Protein AF-A0A0G2K5V0-F1 (afdb_monomer_lite)

Organism: Rattus norvegicus (NCBI:txid10116)

Foldseek 3Di:
DDDPPPPPCVVVQVVLLVVLVCVCVVLVVVVLLVVLLVLLVLLLVLPVVDVADVVLNVLSVVLNVVSVVLNVCSNSVVVVVCPVDPSLVVLLVSLVVLLVSLVVSLVVLVVVDPDQPPSNVSSNVSSVVSSVSSVVSNVSSVVVVVVVVVVVVVQVDQDVVRDRDDVVVVVVVVVVVVVVVVVVD

pLDDT: mean 77.69, std 14.75, range [37.5, 94.81]

Structure (mmCIF, N/CA/C/O backbone):
data_AF-A0A0G2K5V0-F1
#
_entry.id   AF-A0A0G2K5V0-F1
#
loop_
_atom_site.group_PDB
_atom_site.id
_atom_site.type_symbol
_atom_site.label_atom_id
_atom_site.label_alt_id
_atom_site.label_comp_id
_atom_site.label_asym_id
_atom_site.label_entity_id
_atom_site.label_seq_id
_atom_site.pdbx_PDB_ins_code
_atom_site.Cartn_x
_atom_site.Cartn_y
_atom_site.Cartn_z
_atom_site.occupancy
_atom_site.B_iso_or_equiv
_atom_site.auth_seq_id
_atom_site.auth_comp_id
_atom_site.auth_asym_id
_atom_site.auth_atom_id
_atom_site.pdbx_PDB_model_num
ATOM 1 N N . MET A 1 1 ? 41.659 29.219 -23.359 1.00 38.09 1 MET A N 1
ATOM 2 C CA . MET A 1 1 ? 41.027 27.971 -22.878 1.00 38.09 1 MET A CA 1
ATOM 3 C C . MET A 1 1 ? 39.809 28.381 -22.073 1.00 38.09 1 MET A C 1
ATOM 5 O O . MET A 1 1 ? 39.979 29.124 -21.119 1.00 38.09 1 MET A O 1
ATOM 9 N N . ALA A 1 2 ? 38.602 28.038 -22.528 1.00 38.50 2 ALA A N 1
ATOM 10 C CA . ALA A 1 2 ? 37.366 28.487 -21.892 1.00 38.50 2 ALA A CA 1
ATOM 11 C C . ALA A 1 2 ? 37.259 27.908 -20.476 1.00 38.50 2 ALA A C 1
ATOM 13 O O . ALA A 1 2 ? 37.390 26.700 -20.277 1.00 38.50 2 ALA A O 1
ATOM 14 N N . GLU A 1 3 ? 37.082 28.803 -19.511 1.00 39.25 3 GLU A N 1
ATOM 15 C CA . GLU A 1 3 ? 37.023 28.514 -18.089 1.00 39.25 3 GLU A CA 1
ATOM 16 C C . GLU A 1 3 ? 35.935 27.484 -17.785 1.00 39.25 3 GLU A C 1
ATOM 18 O O . GLU A 1 3 ? 34.761 27.658 -18.120 1.00 39.25 3 GLU A O 1
ATOM 23 N N . GLY A 1 4 ? 36.337 26.397 -17.124 1.00 37.50 4 GLY A N 1
ATOM 24 C CA . GLY A 1 4 ? 35.427 25.434 -16.525 1.00 37.50 4 GLY A CA 1
ATOM 25 C C . GLY A 1 4 ? 34.642 26.118 -15.416 1.00 37.50 4 GLY A C 1
ATOM 26 O O . GLY A 1 4 ? 35.034 26.077 -14.250 1.00 37.50 4 GLY A O 1
ATOM 27 N N . GLY A 1 5 ? 33.539 26.765 -15.790 1.00 41.09 5 GLY A N 1
ATOM 28 C CA . GLY A 1 5 ? 32.584 27.355 -14.872 1.00 41.09 5 GLY A CA 1
ATOM 29 C C . GLY A 1 5 ? 32.037 26.271 -13.953 1.00 41.09 5 GLY A C 1
ATOM 30 O O . GLY A 1 5 ? 31.065 25.590 -14.283 1.00 41.09 5 GLY A O 1
ATOM 31 N N . LYS A 1 6 ? 32.666 26.110 -12.785 1.00 43.12 6 LYS A N 1
ATOM 32 C CA . LYS A 1 6 ? 32.098 25.400 -11.641 1.00 43.12 6 LYS A CA 1
ATOM 33 C C . LYS A 1 6 ? 30.800 26.123 -11.292 1.00 43.12 6 LYS A C 1
ATOM 35 O O . LYS A 1 6 ? 30.811 27.105 -10.555 1.00 43.12 6 LYS A O 1
ATOM 40 N N . LYS A 1 7 ? 29.674 25.682 -11.861 1.00 43.75 7 LYS A N 1
ATOM 41 C CA . LYS A 1 7 ? 28.357 26.163 -11.436 1.00 43.75 7 LYS A CA 1
ATOM 42 C C . LYS A 1 7 ? 28.267 25.936 -9.918 1.00 43.75 7 LYS A C 1
ATOM 44 O O . LYS A 1 7 ? 28.591 24.834 -9.470 1.00 43.75 7 LYS A O 1
ATOM 49 N N . PRO A 1 8 ? 27.892 26.952 -9.122 1.00 44.97 8 PRO A N 1
ATOM 50 C CA . PRO A 1 8 ? 27.924 26.855 -7.668 1.00 44.97 8 PRO A CA 1
ATOM 51 C C . PRO A 1 8 ? 27.048 25.686 -7.206 1.00 44.97 8 PRO A C 1
ATOM 53 O O . PRO A 1 8 ? 25.879 25.596 -7.592 1.00 44.97 8 PRO A O 1
ATOM 56 N N . LYS A 1 9 ? 27.643 24.785 -6.407 1.00 54.31 9 LYS A N 1
ATOM 57 C CA . LYS A 1 9 ? 27.059 23.519 -5.922 1.00 54.31 9 LYS A CA 1
ATOM 58 C C . LYS A 1 9 ? 25.647 23.675 -5.336 1.00 54.31 9 LYS A C 1
ATOM 60 O O . LYS A 1 9 ? 24.846 22.757 -5.459 1.00 54.31 9 LYS A O 1
ATOM 65 N N . GLU A 1 10 ? 25.305 24.840 -4.786 1.00 52.38 10 GLU A N 1
ATOM 66 C CA . GLU A 1 10 ? 23.980 25.126 -4.213 1.00 52.38 10 GLU A CA 1
ATOM 67 C C . GLU A 1 10 ? 22.843 25.165 -5.240 1.00 52.38 10 GLU A C 1
ATOM 69 O O . GLU A 1 10 ? 21.723 24.755 -4.937 1.00 52.38 10 GLU A O 1
ATOM 74 N N . LYS A 1 11 ? 23.109 25.589 -6.486 1.00 53.28 11 LYS A N 1
ATOM 75 C CA . LYS A 1 11 ? 22.087 25.501 -7.543 1.00 53.28 11 LYS A CA 1
ATOM 76 C C . LYS A 1 11 ? 21.788 24.036 -7.884 1.00 53.28 11 LYS A C 1
ATOM 78 O O . LYS A 1 11 ? 20.665 23.746 -8.280 1.00 53.28 11 LYS A O 1
ATOM 83 N N . GLY A 1 12 ? 22.745 23.125 -7.682 1.00 61.81 12 GLY A N 1
ATOM 84 C CA . GLY A 1 12 ? 22.613 21.694 -7.965 1.00 61.81 12 GLY A CA 1
ATOM 85 C C . GLY A 1 12 ? 21.431 21.051 -7.244 1.00 61.81 12 GLY A C 1
ATOM 86 O O . GLY A 1 12 ? 20.554 20.515 -7.912 1.00 61.81 12 GLY A O 1
ATOM 87 N N . TYR A 1 13 ? 21.334 21.202 -5.918 1.00 60.41 13 TYR A N 1
ATOM 88 C CA . TYR A 1 13 ? 20.276 20.557 -5.126 1.00 60.41 13 TYR A CA 1
ATOM 89 C C . TYR A 1 13 ? 18.864 20.981 -5.553 1.00 60.41 13 TYR A C 1
ATOM 91 O O . TYR A 1 13 ? 17.970 20.151 -5.684 1.00 60.41 13 TYR A O 1
ATOM 99 N N . LYS A 1 14 ? 18.647 22.274 -5.838 1.00 68.25 14 LYS A N 1
ATOM 100 C CA . LYS A 1 14 ? 17.325 22.766 -6.264 1.00 68.25 14 LYS A CA 1
ATOM 101 C C . LYS A 1 14 ? 16.925 22.227 -7.643 1.00 68.25 14 LYS A C 1
ATOM 103 O O . LYS A 1 14 ? 15.750 21.937 -7.867 1.00 68.25 14 LYS A O 1
ATOM 108 N N . TRP A 1 15 ? 17.889 22.093 -8.559 1.00 61.81 15 TRP A N 1
ATOM 109 C CA . TRP A 1 15 ? 17.664 21.440 -9.851 1.00 61.81 15 TRP A CA 1
ATOM 110 C C . TRP A 1 15 ? 17.408 19.940 -9.679 1.00 61.81 15 TRP A C 1
ATOM 112 O O . TRP A 1 15 ? 16.467 19.438 -10.280 1.00 61.81 15 TRP A O 1
ATOM 122 N N . GLU A 1 16 ? 18.161 19.256 -8.816 1.00 68.31 16 GLU A N 1
ATOM 123 C CA . GLU A 1 16 ? 17.975 17.831 -8.508 1.00 68.31 16 GLU A CA 1
ATOM 124 C C . GLU A 1 16 ? 16.621 17.539 -7.859 1.00 68.31 16 GLU A C 1
ATOM 126 O O . GLU A 1 16 ? 15.967 16.573 -8.236 1.00 68.31 16 GLU A O 1
ATOM 131 N N . PHE A 1 17 ? 16.157 18.390 -6.942 1.00 65.19 17 PHE A N 1
ATOM 132 C CA . PHE A 1 17 ? 14.827 18.282 -6.343 1.00 65.19 17 PHE A CA 1
ATOM 133 C C . PHE A 1 17 ? 13.726 18.418 -7.403 1.00 65.19 17 PHE A C 1
ATOM 135 O O . PHE A 1 17 ? 12.799 17.610 -7.462 1.00 65.19 17 PHE A O 1
ATOM 142 N N . LYS A 1 18 ? 13.841 19.420 -8.289 1.00 73.25 18 LYS A N 1
ATOM 143 C CA . LYS A 1 18 ? 12.865 19.641 -9.366 1.00 73.25 18 LYS A CA 1
ATOM 144 C C . LYS A 1 18 ? 12.864 18.493 -10.381 1.00 73.25 18 LYS A C 1
ATOM 146 O O . LYS A 1 18 ? 11.793 18.092 -10.835 1.00 73.25 18 LYS A O 1
ATOM 151 N N . ASP A 1 19 ? 14.042 17.983 -10.725 1.00 71.69 19 ASP A N 1
ATOM 152 C CA . ASP A 1 19 ? 14.228 16.871 -11.657 1.00 71.69 19 ASP A CA 1
ATOM 153 C C . ASP A 1 19 ? 13.707 15.551 -11.070 1.00 71.69 19 ASP A C 1
ATOM 155 O O . ASP A 1 19 ? 12.921 14.864 -11.715 1.00 71.69 19 ASP A O 1
ATOM 159 N N . SER A 1 20 ? 14.025 15.262 -9.804 1.00 66.31 20 SER A N 1
ATOM 160 C CA . SER A 1 20 ? 13.542 14.078 -9.083 1.00 66.31 20 SER A CA 1
ATOM 161 C C . SER A 1 20 ? 12.027 14.080 -8.930 1.00 66.31 20 SER A C 1
ATOM 163 O O . SER A 1 20 ? 11.395 13.050 -9.141 1.00 66.31 20 SER A O 1
ATOM 165 N N . ASN A 1 21 ? 11.422 15.223 -8.587 1.00 70.31 21 ASN A N 1
ATOM 166 C CA . ASN A 1 21 ? 9.968 15.309 -8.499 1.00 70.31 21 ASN A CA 1
ATOM 167 C C . ASN A 1 21 ? 9.343 15.047 -9.875 1.00 70.31 21 ASN A C 1
ATOM 169 O O . ASN A 1 21 ? 8.431 14.235 -9.991 1.00 70.31 21 ASN A O 1
ATOM 173 N N . LYS A 1 22 ? 9.873 15.667 -10.940 1.00 68.44 22 LYS A N 1
ATOM 174 C CA . LYS A 1 22 ? 9.392 15.409 -12.301 1.00 68.44 22 LYS A CA 1
ATOM 175 C C . LYS A 1 22 ? 9.507 13.924 -12.647 1.00 68.44 22 LYS A C 1
ATOM 177 O O . LYS A 1 22 ? 8.503 13.350 -13.045 1.00 68.44 22 LYS A O 1
ATOM 182 N N . ASP A 1 23 ? 10.665 13.298 -12.464 1.00 67.94 23 ASP A N 1
ATOM 183 C CA . ASP A 1 23 ? 10.874 11.871 -12.746 1.00 67.94 23 ASP A CA 1
ATOM 184 C C . ASP A 1 23 ? 9.924 10.979 -11.924 1.00 67.94 23 ASP A C 1
ATOM 186 O O . ASP A 1 23 ? 9.288 10.088 -12.480 1.00 67.94 23 ASP A O 1
ATOM 190 N N . PHE A 1 24 ? 9.713 11.286 -10.641 1.00 66.00 24 PHE A N 1
ATOM 191 C CA . PHE A 1 24 ? 8.787 10.561 -9.764 1.00 66.00 24 PHE A CA 1
ATOM 192 C C . PHE A 1 24 ? 7.330 10.598 -10.255 1.00 66.00 24 PHE A C 1
ATOM 194 O O . PHE A 1 24 ? 6.661 9.562 -10.290 1.00 66.00 24 PHE A O 1
ATOM 201 N N . TRP A 1 25 ? 6.845 11.766 -10.692 1.00 67.44 25 TRP A N 1
ATOM 202 C CA . TRP A 1 25 ? 5.513 11.896 -11.299 1.00 67.44 25 TRP A CA 1
ATOM 203 C C . TRP A 1 25 ? 5.455 11.271 -12.699 1.00 67.44 25 TRP A C 1
ATOM 205 O O . TRP A 1 25 ? 4.464 10.633 -13.045 1.00 67.44 25 TRP A O 1
ATOM 215 N N . THR A 1 26 ? 6.521 11.409 -13.496 1.00 61.72 26 THR A N 1
ATOM 216 C CA . THR A 1 26 ? 6.574 10.890 -14.877 1.00 61.72 26 THR A CA 1
ATOM 217 C C . THR A 1 26 ? 6.618 9.362 -14.900 1.00 61.72 26 THR A C 1
ATOM 219 O O . THR A 1 26 ? 6.066 8.744 -15.806 1.00 61.72 26 THR A O 1
ATOM 222 N N . GLN A 1 27 ? 7.217 8.728 -13.888 1.00 62.28 27 GLN A N 1
ATOM 223 C CA . GLN A 1 27 ? 7.247 7.269 -13.765 1.00 62.28 27 GLN A CA 1
ATOM 224 C C . GLN A 1 27 ? 5.878 6.648 -13.438 1.00 62.28 27 GLN A C 1
ATOM 226 O O . GLN A 1 27 ? 5.769 5.420 -13.430 1.00 62.28 27 GLN A O 1
ATOM 231 N N . GLY A 1 28 ? 4.842 7.453 -13.169 1.00 58.25 28 GLY A N 1
ATOM 232 C CA . GLY A 1 28 ? 3.496 6.990 -12.815 1.00 58.25 28 GLY A CA 1
ATOM 233 C C . GLY A 1 28 ? 3.386 6.448 -11.384 1.00 58.25 28 GLY A C 1
ATOM 234 O O . GLY A 1 28 ? 2.345 6.630 -10.758 1.00 58.25 28 GLY A O 1
ATOM 235 N N . HIS A 1 29 ? 4.474 5.904 -10.822 1.00 61.59 29 HIS A N 1
ATOM 236 C CA . HIS A 1 29 ? 4.567 5.393 -9.443 1.00 61.59 29 HIS A CA 1
ATOM 237 C C . HIS A 1 29 ? 4.110 6.392 -8.389 1.00 61.59 29 HIS A C 1
ATOM 239 O O . HIS A 1 29 ? 3.406 6.031 -7.447 1.00 61.59 29 HIS A O 1
ATOM 245 N N . GLY A 1 30 ? 4.480 7.666 -8.553 1.00 65.75 30 GLY A N 1
ATOM 246 C CA . GLY A 1 30 ? 4.106 8.692 -7.588 1.00 65.75 30 GLY A CA 1
ATOM 247 C C . GLY A 1 30 ? 2.599 8.899 -7.483 1.00 65.75 30 GLY A C 1
ATOM 248 O O . GLY A 1 30 ? 2.084 9.123 -6.386 1.00 65.75 30 GLY A O 1
ATOM 249 N N . THR A 1 31 ? 1.883 8.758 -8.603 1.00 72.06 31 THR A N 1
ATOM 250 C CA . THR A 1 31 ? 0.431 8.940 -8.622 1.00 72.06 31 THR A CA 1
ATOM 251 C C . THR A 1 31 ? -0.261 7.830 -7.844 1.00 72.06 31 THR A C 1
ATOM 253 O O . THR A 1 31 ? -0.954 8.138 -6.874 1.00 72.06 31 THR A O 1
ATOM 256 N N . THR A 1 32 ? -0.018 6.555 -8.160 1.00 75.31 32 THR A N 1
ATOM 257 C CA . THR A 1 32 ? -0.700 5.459 -7.461 1.00 75.31 32 THR A CA 1
ATOM 258 C C . THR A 1 32 ? -0.346 5.407 -5.980 1.00 75.31 32 THR A C 1
ATOM 260 O O . THR A 1 32 ? -1.248 5.280 -5.153 1.00 75.31 32 THR A O 1
ATOM 263 N N . LYS A 1 33 ? 0.923 5.639 -5.608 1.00 80.50 33 LYS A N 1
ATOM 264 C CA . LYS A 1 33 ? 1.322 5.683 -4.192 1.00 80.50 33 LYS A CA 1
ATOM 265 C C . LYS A 1 33 ? 0.598 6.797 -3.425 1.00 80.50 33 LYS A C 1
ATOM 267 O O . LYS A 1 33 ? 0.172 6.581 -2.290 1.00 80.50 33 LYS A O 1
ATOM 272 N N . SER A 1 34 ? 0.403 7.966 -4.043 1.00 81.06 34 SER A N 1
ATOM 273 C CA . SER A 1 34 ? -0.390 9.045 -3.437 1.00 81.06 34 SER A CA 1
ATOM 274 C C . SER A 1 34 ? -1.870 8.666 -3.272 1.00 81.06 34 SER A C 1
ATOM 276 O O . SER A 1 34 ? -2.455 8.947 -2.226 1.00 81.06 34 SER A O 1
ATOM 278 N N . PHE A 1 35 ? -2.457 7.952 -4.239 1.00 86.94 35 PHE A N 1
ATOM 279 C CA . PHE A 1 35 ? -3.826 7.438 -4.132 1.00 86.94 35 PHE A CA 1
ATOM 280 C C . PHE A 1 35 ? -3.958 6.388 -3.022 1.00 86.94 35 PHE A C 1
ATOM 282 O O . PHE A 1 35 ? -4.864 6.495 -2.195 1.00 86.94 35 PHE A O 1
ATOM 289 N N . CYS A 1 36 ? -3.033 5.429 -2.941 1.00 86.94 36 CYS A N 1
ATOM 290 C CA . CYS A 1 36 ? -2.988 4.430 -1.871 1.00 86.94 36 CYS A CA 1
ATOM 291 C C . CYS A 1 36 ? -2.899 5.085 -0.486 1.00 86.94 36 CYS A C 1
ATOM 293 O O . CYS A 1 36 ? -3.652 4.721 0.418 1.00 86.94 36 CYS A O 1
ATOM 295 N N . LEU A 1 37 ? -2.055 6.111 -0.331 1.00 89.19 37 LEU A N 1
ATOM 296 C CA . LEU A 1 37 ? -1.955 6.888 0.907 1.00 89.19 37 LEU A CA 1
ATOM 297 C C . LEU A 1 37 ? -3.283 7.546 1.303 1.00 89.19 37 LEU A C 1
ATOM 299 O O . LEU A 1 37 ? -3.685 7.462 2.466 1.00 89.19 37 LEU A O 1
ATOM 303 N N . ILE A 1 38 ? -3.985 8.170 0.354 1.00 92.19 38 ILE A N 1
ATOM 304 C CA . ILE A 1 38 ? -5.288 8.809 0.604 1.00 92.19 38 ILE A CA 1
ATOM 305 C C . ILE A 1 38 ? -6.335 7.765 1.011 1.00 92.19 38 ILE A C 1
ATOM 307 O O . ILE A 1 38 ? -7.095 7.991 1.957 1.00 92.19 38 ILE A O 1
ATOM 311 N N . LEU A 1 39 ? -6.358 6.608 0.345 1.00 92.56 39 LEU A N 1
ATOM 312 C CA . LEU A 1 39 ? -7.288 5.520 0.655 1.00 92.56 39 LEU A CA 1
ATOM 313 C C . LEU A 1 39 ? -7.051 4.957 2.061 1.00 92.56 39 LEU A C 1
ATOM 315 O O . LEU A 1 39 ? -7.998 4.857 2.841 1.00 92.56 39 LEU A O 1
ATOM 319 N N . ILE A 1 40 ? -5.796 4.661 2.413 1.00 92.19 40 ILE A N 1
ATOM 320 C CA . ILE A 1 40 ? -5.420 4.141 3.738 1.00 92.19 40 ILE A CA 1
ATOM 321 C C . ILE A 1 40 ? -5.720 5.172 4.832 1.00 92.19 40 ILE A C 1
ATOM 323 O O . ILE A 1 40 ? -6.290 4.825 5.866 1.00 92.19 40 ILE A O 1
ATOM 327 N N . THR A 1 41 ? -5.405 6.449 4.595 1.00 93.44 41 THR A N 1
ATOM 328 C CA . THR A 1 41 ? -5.713 7.534 5.543 1.00 93.44 41 THR A CA 1
ATOM 329 C C . THR A 1 41 ? -7.221 7.645 5.777 1.00 93.44 41 THR A C 1
ATOM 331 O O . THR A 1 41 ? -7.673 7.759 6.916 1.00 93.44 41 THR A O 1
ATOM 334 N N . THR A 1 42 ? -8.021 7.555 4.712 1.00 94.44 42 THR A N 1
ATOM 335 C CA . THR A 1 42 ? -9.488 7.592 4.808 1.00 94.44 42 THR A CA 1
ATOM 336 C C . THR A 1 42 ? -10.030 6.371 5.556 1.00 94.44 42 THR A C 1
ATOM 338 O O . THR A 1 42 ? -10.878 6.519 6.437 1.00 94.44 42 THR A O 1
ATOM 341 N N . ALA A 1 43 ? -9.500 5.177 5.273 1.00 93.44 43 ALA A N 1
ATOM 342 C CA . ALA A 1 43 ? -9.860 3.948 5.977 1.00 93.44 43 ALA A CA 1
ATOM 343 C C . ALA A 1 43 ? -9.545 4.036 7.480 1.00 93.44 43 ALA A C 1
ATOM 345 O O . ALA A 1 43 ? -10.380 3.665 8.307 1.00 93.44 43 ALA A O 1
ATOM 346 N N . LEU A 1 44 ? -8.388 4.598 7.842 1.00 93.38 44 LEU A N 1
ATOM 347 C CA . LEU A 1 44 ? -8.006 4.854 9.231 1.00 93.38 44 LEU A CA 1
ATOM 348 C C . LEU A 1 44 ? -8.975 5.803 9.937 1.00 93.38 44 LEU A C 1
ATOM 350 O O . LEU A 1 44 ? -9.416 5.502 11.045 1.00 93.38 44 LEU A O 1
ATOM 354 N N . ILE A 1 45 ? -9.359 6.913 9.300 1.00 93.00 45 ILE A N 1
ATOM 355 C CA . ILE A 1 45 ? -10.346 7.848 9.864 1.00 93.00 45 ILE A CA 1
ATOM 356 C C . ILE A 1 45 ? -11.688 7.139 10.088 1.00 93.00 45 ILE A C 1
ATOM 358 O O . ILE A 1 45 ? -12.308 7.306 11.139 1.00 93.00 45 ILE A O 1
ATOM 362 N N . CYS A 1 46 ? -12.138 6.318 9.135 1.00 91.69 46 CYS A N 1
ATOM 363 C CA . CYS A 1 46 ? -13.358 5.526 9.288 1.00 91.69 46 CYS A CA 1
ATOM 364 C C . CYS A 1 46 ? -13.261 4.531 10.455 1.00 91.69 46 CYS A C 1
ATOM 366 O O . CYS A 1 46 ? -14.211 4.418 11.232 1.00 91.69 46 CYS A O 1
ATOM 368 N N . PHE A 1 47 ? -12.118 3.863 10.627 1.00 90.62 47 PHE A N 1
ATOM 369 C CA . PHE A 1 47 ? -11.905 2.949 11.745 1.00 90.62 47 PHE A CA 1
ATOM 370 C C . PHE A 1 47 ? -11.748 3.635 13.097 1.00 90.62 47 PHE A C 1
ATOM 372 O O . PHE A 1 47 ? -12.111 3.036 14.100 1.00 90.62 47 PHE A O 1
ATOM 379 N N . GLN A 1 48 ? -11.278 4.879 13.156 1.00 89.19 48 GLN A N 1
ATOM 380 C CA . GLN A 1 48 ? -11.242 5.645 14.407 1.00 89.19 48 GLN A CA 1
ATOM 381 C C . GLN A 1 48 ? -12.634 6.092 14.869 1.00 89.19 48 GLN A C 1
ATOM 383 O O . GLN A 1 48 ? -12.856 6.275 16.063 1.00 89.19 48 GLN A O 1
ATOM 388 N N . ARG A 1 49 ? -13.591 6.249 13.945 1.00 89.06 49 ARG A N 1
ATOM 389 C CA . ARG A 1 49 ? -14.985 6.595 14.283 1.00 89.06 49 ARG A CA 1
ATOM 390 C C . ARG A 1 49 ? -15.773 5.438 14.896 1.00 89.06 49 ARG A C 1
ATOM 392 O O . ARG A 1 49 ? -16.884 5.649 15.373 1.00 89.06 49 ARG A O 1
ATOM 399 N N . VAL A 1 50 ? -15.232 4.225 14.856 1.00 86.81 50 VAL A N 1
ATOM 400 C CA . VAL A 1 50 ? -15.856 3.009 15.384 1.00 86.81 50 VAL A CA 1
ATOM 401 C C . VAL A 1 50 ? -14.905 2.394 16.402 1.00 86.81 50 VAL A C 1
ATOM 403 O O . VAL A 1 50 ? -13.695 2.451 16.226 1.00 86.81 50 VAL A O 1
ATOM 406 N N . ALA A 1 51 ? -15.416 1.758 17.454 1.00 80.88 51 ALA A N 1
ATOM 407 C CA . ALA A 1 51 ? -14.576 0.964 18.349 1.00 80.88 51 ALA A CA 1
ATOM 408 C C . ALA A 1 51 ? -14.008 -0.253 17.588 1.00 80.88 51 ALA A C 1
ATOM 410 O O . ALA A 1 51 ? -14.613 -1.319 17.545 1.00 80.88 51 ALA A O 1
ATOM 411 N N . THR A 1 52 ? -12.882 -0.102 16.906 1.00 82.94 52 THR A N 1
ATOM 412 C CA . THR A 1 52 ? -12.242 -1.154 16.105 1.00 82.94 52 THR A CA 1
ATOM 413 C C . THR A 1 52 ? -11.226 -1.927 16.929 1.00 82.94 52 THR A C 1
ATOM 415 O O . THR A 1 52 ? -10.707 -1.424 17.924 1.00 82.94 52 THR A O 1
ATOM 418 N N . HIS A 1 53 ? -10.965 -3.184 16.550 1.00 87.25 53 HIS A N 1
ATOM 419 C CA . HIS A 1 53 ? -9.954 -3.978 17.242 1.00 87.25 53 HIS A CA 1
ATOM 420 C C . HIS A 1 53 ? -8.593 -3.275 17.092 1.00 87.25 53 HIS A C 1
ATOM 422 O O . HIS A 1 53 ? -8.192 -3.002 15.956 1.00 87.25 53 HIS A O 1
ATOM 428 N N . PRO A 1 54 ? -7.860 -2.992 18.185 1.00 89.38 54 PRO A N 1
ATOM 429 C CA . PRO A 1 54 ? -6.679 -2.127 18.144 1.00 89.38 54 PRO A CA 1
ATOM 430 C C . PRO A 1 54 ? -5.592 -2.649 17.199 1.00 89.38 54 PRO A C 1
ATOM 432 O O . PRO A 1 54 ? -4.889 -1.858 16.586 1.00 89.38 54 PRO A O 1
ATOM 435 N N . VAL A 1 55 ? -5.502 -3.970 17.015 1.00 89.56 55 VAL A N 1
ATOM 436 C CA . VAL A 1 55 ? -4.567 -4.614 16.075 1.00 89.56 55 VAL A CA 1
ATOM 437 C C . VAL A 1 55 ? -4.763 -4.136 14.629 1.00 89.56 55 VAL A C 1
ATOM 439 O O . VAL A 1 55 ? -3.774 -3.898 13.944 1.00 89.56 55 VAL A O 1
ATOM 442 N N . LEU A 1 56 ? -6.008 -3.942 14.172 1.00 89.75 56 LEU A N 1
ATOM 443 C CA . LEU A 1 56 ? -6.288 -3.454 12.811 1.00 89.75 56 LEU A CA 1
ATOM 444 C C . LEU A 1 56 ? -5.814 -2.018 12.630 1.00 89.75 56 LEU A C 1
ATOM 446 O O . LEU A 1 56 ? -5.154 -1.691 11.646 1.00 89.75 56 LEU A O 1
ATOM 450 N N . THR A 1 57 ? -6.129 -1.169 13.606 1.00 91.38 57 THR A N 1
ATOM 451 C CA . THR A 1 57 ? -5.709 0.230 13.604 1.00 91.38 57 THR A CA 1
ATOM 452 C C . THR A 1 57 ? -4.189 0.329 13.662 1.00 91.38 57 THR A C 1
ATOM 454 O O . THR A 1 57 ? -3.610 1.082 12.887 1.00 91.38 57 THR A O 1
ATOM 457 N N . LEU A 1 58 ? -3.531 -0.476 14.503 1.00 92.75 58 LEU A N 1
ATOM 458 C CA . LEU A 1 58 ? -2.071 -0.534 14.588 1.00 92.75 58 LEU A CA 1
ATOM 459 C C . LEU A 1 58 ? -1.444 -0.942 13.254 1.00 92.75 58 LEU A C 1
ATOM 461 O O . LEU A 1 58 ? -0.577 -0.223 12.762 1.00 92.75 58 LEU A O 1
ATOM 465 N N . LEU A 1 59 ? -1.922 -2.029 12.641 1.00 92.44 59 LEU A N 1
ATOM 466 C CA . LEU A 1 59 ? -1.449 -2.492 11.335 1.00 92.44 59 LEU A CA 1
ATOM 467 C C . LEU A 1 59 ? -1.554 -1.372 10.294 1.00 92.44 59 LEU A C 1
ATOM 469 O O . LEU A 1 59 ? -0.560 -1.023 9.667 1.00 92.44 59 LEU A O 1
ATOM 473 N N . LEU A 1 60 ? -2.715 -0.730 10.175 1.00 92.50 60 LEU A N 1
ATOM 474 C CA . LEU A 1 60 ? -2.894 0.356 9.212 1.00 92.50 60 LEU A CA 1
ATOM 475 C C . LEU A 1 60 ? -2.043 1.590 9.516 1.00 92.50 60 LEU A C 1
ATOM 477 O O . LEU A 1 60 ? -1.557 2.234 8.589 1.00 92.50 60 LEU A O 1
ATOM 481 N N . THR A 1 61 ? -1.848 1.940 10.790 1.00 94.00 61 THR A N 1
ATOM 482 C CA . THR A 1 61 ? -0.958 3.055 11.145 1.00 94.00 61 THR A CA 1
ATOM 483 C C . THR A 1 61 ? 0.499 2.750 10.807 1.00 94.00 61 THR A C 1
ATOM 485 O O . THR A 1 61 ? 1.205 3.650 10.352 1.00 94.00 61 THR A O 1
ATOM 488 N N . MET A 1 62 ? 0.938 1.495 10.963 1.00 94.69 62 MET A N 1
ATOM 489 C CA . MET A 1 62 ? 2.266 1.056 10.534 1.00 94.69 62 MET A CA 1
ATOM 490 C C . MET A 1 62 ? 2.406 1.183 9.017 1.00 94.69 62 MET A C 1
ATOM 492 O O . MET A 1 62 ? 3.321 1.867 8.563 1.00 94.69 62 MET A O 1
ATOM 496 N N . GLU A 1 63 ? 1.458 0.650 8.243 1.00 92.00 63 GLU A N 1
ATOM 497 C CA . GLU A 1 63 ? 1.463 0.771 6.777 1.00 92.00 63 GLU A CA 1
ATOM 498 C C . GLU A 1 63 ? 1.479 2.236 6.317 1.00 92.00 63 GLU A C 1
ATOM 500 O O . GLU A 1 63 ? 2.308 2.631 5.494 1.00 92.00 63 GLU A O 1
ATOM 505 N N . LEU A 1 64 ? 0.627 3.087 6.904 1.00 92.12 64 LEU A N 1
ATOM 506 C CA . LEU A 1 64 ? 0.604 4.519 6.598 1.00 92.12 64 LEU A CA 1
ATOM 507 C C . LEU A 1 64 ? 1.953 5.176 6.896 1.00 92.12 64 LEU A C 1
ATOM 509 O O . LEU A 1 64 ? 2.435 5.969 6.087 1.00 92.12 64 LEU A O 1
ATOM 513 N N . SER A 1 65 ? 2.568 4.856 8.038 1.00 93.75 65 SER A N 1
ATOM 514 C CA . SER A 1 65 ? 3.851 5.445 8.431 1.00 93.75 65 SER A CA 1
ATOM 515 C C . SER A 1 65 ? 4.975 5.067 7.465 1.00 93.75 65 SER A C 1
ATOM 517 O O . SER A 1 65 ? 5.777 5.929 7.096 1.00 93.75 65 SER A O 1
ATOM 519 N N . ILE A 1 66 ? 4.992 3.821 6.983 1.00 90.88 66 ILE A N 1
ATOM 520 C CA . ILE A 1 66 ? 5.995 3.343 6.034 1.00 90.88 66 ILE A CA 1
ATOM 521 C C . ILE A 1 66 ? 5.771 3.986 4.659 1.00 90.88 66 ILE A C 1
ATOM 523 O O . ILE A 1 66 ? 6.716 4.513 4.063 1.00 90.88 66 ILE A O 1
ATOM 527 N N . PHE A 1 67 ? 4.529 4.040 4.165 1.00 88.56 67 PHE A N 1
ATOM 528 C CA . PHE A 1 67 ? 4.231 4.722 2.902 1.00 88.56 67 PHE A CA 1
ATOM 529 C C . PHE A 1 67 ? 4.562 6.215 2.949 1.00 88.56 67 PHE A C 1
ATOM 531 O O . PHE A 1 67 ? 5.153 6.741 2.000 1.00 88.56 67 PHE A O 1
ATOM 538 N N . ALA A 1 68 ? 4.223 6.894 4.047 1.00 88.69 68 ALA A N 1
ATOM 539 C CA . ALA A 1 68 ? 4.557 8.298 4.246 1.00 88.69 68 ALA A CA 1
ATOM 540 C C . ALA A 1 68 ? 6.078 8.498 4.276 1.00 88.69 68 ALA A C 1
ATOM 542 O O . ALA A 1 68 ? 6.594 9.409 3.628 1.00 88.69 68 ALA A O 1
ATOM 543 N N . PHE A 1 69 ? 6.812 7.611 4.952 1.00 89.12 69 PHE A N 1
ATOM 544 C CA . PHE A 1 69 ? 8.271 7.637 4.979 1.00 89.12 69 PHE A CA 1
ATOM 545 C C . PHE A 1 69 ? 8.877 7.521 3.573 1.00 89.12 69 PHE A C 1
ATOM 547 O O . PHE A 1 69 ? 9.702 8.356 3.192 1.00 89.12 69 PHE A O 1
ATOM 554 N N . PHE A 1 70 ? 8.422 6.562 2.760 1.00 85.50 70 PHE A N 1
ATOM 555 C CA . PHE A 1 70 ? 8.851 6.466 1.362 1.00 85.50 70 PHE A CA 1
ATOM 556 C C . PHE A 1 70 ? 8.497 7.725 0.570 1.00 85.50 70 PHE A C 1
ATOM 558 O O . PHE A 1 70 ? 9.341 8.243 -0.160 1.00 85.50 70 PHE A O 1
ATOM 565 N N . PHE A 1 71 ? 7.286 8.259 0.734 1.00 84.12 71 PHE A N 1
ATOM 566 C CA . PHE A 1 71 ? 6.869 9.486 0.058 1.00 84.12 71 PHE A CA 1
ATOM 567 C C . PHE A 1 71 ? 7.806 10.664 0.369 1.00 84.12 71 PHE A C 1
ATOM 569 O O . PHE A 1 71 ? 8.220 11.377 -0.549 1.00 84.12 71 PHE A O 1
ATOM 576 N N . PHE A 1 72 ? 8.211 10.838 1.630 1.00 86.38 72 PHE A N 1
ATOM 577 C CA . PHE A 1 72 ? 9.187 11.863 2.013 1.00 86.38 72 PHE A CA 1
ATOM 578 C C . PHE A 1 72 ? 10.580 11.599 1.431 1.00 86.38 72 PHE A C 1
ATOM 580 O O . PHE A 1 72 ? 11.210 12.529 0.921 1.00 86.38 72 PHE A O 1
ATOM 587 N N . LEU A 1 73 ? 11.055 10.351 1.444 1.00 85.25 73 LEU A N 1
ATOM 588 C CA . LEU A 1 73 ? 12.351 9.985 0.859 1.00 85.25 73 LEU A CA 1
ATOM 589 C C . LEU A 1 73 ? 12.425 10.265 -0.647 1.00 85.25 73 LEU A C 1
ATOM 591 O O . LEU A 1 73 ? 13.459 10.733 -1.139 1.00 85.25 73 LEU A O 1
ATOM 595 N N . TYR A 1 74 ? 11.334 10.004 -1.372 1.00 78.44 74 TYR A N 1
ATOM 596 C CA . TYR A 1 74 ? 11.224 10.319 -2.796 1.00 78.44 74 TYR A CA 1
ATOM 597 C C . TYR A 1 74 ? 11.096 11.822 -3.036 1.00 78.44 74 TYR A C 1
ATOM 599 O O . TYR A 1 74 ? 11.808 12.356 -3.887 1.00 78.44 74 TYR A O 1
ATOM 607 N N . SER A 1 75 ? 10.267 12.511 -2.246 1.00 77.94 75 SER A N 1
ATOM 608 C CA . SER A 1 75 ? 10.070 13.961 -2.352 1.00 77.94 75 SER A CA 1
ATOM 609 C C . SER A 1 75 ? 11.380 14.722 -2.164 1.00 77.94 75 SER A C 1
ATOM 611 O O . SER A 1 75 ? 11.723 15.562 -2.987 1.00 77.94 75 SER A O 1
ATOM 613 N N . PHE A 1 76 ? 12.166 14.398 -1.134 1.00 80.44 76 PHE A N 1
ATOM 614 C CA . PHE A 1 76 ? 13.439 15.076 -0.860 1.00 80.44 76 PHE A CA 1
ATOM 615 C C . PHE A 1 76 ? 14.617 14.597 -1.721 1.00 80.44 76 PHE A C 1
ATOM 617 O O . PHE A 1 76 ? 15.746 15.040 -1.502 1.00 80.44 76 PHE A O 1
ATOM 624 N N . ALA A 1 77 ? 14.382 13.687 -2.675 1.00 76.19 77 ALA A N 1
ATOM 625 C CA . ALA A 1 77 ? 15.420 13.043 -3.480 1.00 76.19 77 ALA A CA 1
ATOM 626 C C . ALA A 1 77 ? 16.535 12.380 -2.641 1.00 76.19 77 ALA A C 1
ATOM 628 O O . ALA A 1 77 ? 17.628 12.120 -3.146 1.00 76.19 77 ALA A O 1
ATOM 629 N N . VAL A 1 78 ? 16.264 12.060 -1.366 1.00 77.94 78 VAL A N 1
ATOM 630 C CA . VAL A 1 78 ? 17.231 11.435 -0.442 1.00 77.94 78 VAL A CA 1
ATOM 631 C C . VAL A 1 78 ? 17.678 10.081 -0.980 1.00 77.94 78 VAL A C 1
ATOM 633 O O . VAL A 1 78 ? 18.827 9.688 -0.793 1.00 77.94 78 VAL A O 1
ATOM 636 N N . HIS A 1 79 ? 16.807 9.412 -1.739 1.00 74.38 79 HIS A N 1
ATOM 637 C CA . HIS A 1 79 ? 17.129 8.156 -2.403 1.00 74.38 79 HIS A CA 1
ATOM 638 C C . HIS A 1 79 ? 18.410 8.240 -3.259 1.00 74.38 79 HIS A C 1
ATOM 640 O O . HIS A 1 79 ? 19.205 7.304 -3.305 1.00 74.38 79 HIS A O 1
ATOM 646 N N . ARG A 1 80 ? 18.674 9.392 -3.887 1.00 73.56 80 ARG A N 1
ATOM 647 C CA . ARG A 1 80 ? 19.867 9.599 -4.717 1.00 73.56 80 ARG A CA 1
ATOM 648 C C . ARG A 1 80 ? 21.153 9.691 -3.892 1.00 73.56 80 ARG A C 1
ATOM 650 O O . ARG A 1 80 ? 22.223 9.354 -4.392 1.00 73.56 80 ARG A O 1
ATOM 657 N N . TYR A 1 81 ? 21.047 10.125 -2.639 1.00 78.06 81 TYR A N 1
ATOM 658 C CA . TYR A 1 81 ? 22.174 10.285 -1.721 1.00 78.06 81 TYR A CA 1
ATOM 659 C C . TYR A 1 81 ? 22.545 8.993 -0.989 1.00 78.06 81 TYR A C 1
ATOM 661 O O . TYR A 1 81 ? 23.638 8.909 -0.433 1.00 78.06 81 TYR A O 1
ATOM 669 N N . ILE A 1 82 ? 21.682 7.973 -1.024 1.00 79.00 82 ILE A N 1
ATOM 670 C CA . ILE A 1 82 ? 21.950 6.655 -0.438 1.00 79.00 82 ILE A CA 1
ATOM 671 C C . ILE A 1 82 ? 22.082 5.623 -1.571 1.00 79.00 82 ILE A C 1
ATOM 673 O O . ILE A 1 82 ? 21.148 4.862 -1.827 1.00 79.00 82 ILE A O 1
ATOM 677 N N . PRO A 1 83 ? 23.232 5.574 -2.273 1.00 75.69 83 PRO A N 1
ATOM 678 C CA . PRO A 1 83 ? 23.433 4.677 -3.412 1.00 75.69 83 PRO A CA 1
ATOM 679 C C . PRO A 1 83 ? 23.593 3.204 -3.010 1.00 75.69 83 PRO A C 1
ATOM 681 O O . PRO A 1 83 ? 23.507 2.329 -3.865 1.00 75.69 83 PRO A O 1
ATOM 684 N N . PHE A 1 84 ? 23.839 2.920 -1.727 1.00 82.00 84 PHE A N 1
ATOM 685 C CA . PHE A 1 84 ? 23.996 1.551 -1.228 1.00 82.00 84 PHE A CA 1
ATOM 686 C C . PHE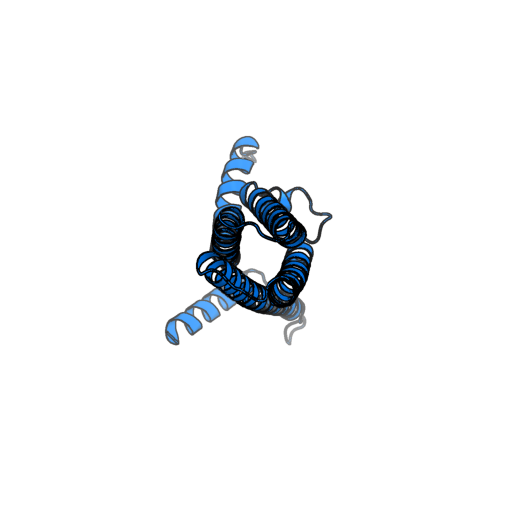 A 1 84 ? 22.673 0.768 -1.227 1.00 82.00 84 PHE A C 1
ATOM 688 O O . PHE A 1 84 ? 22.672 -0.453 -1.353 1.00 82.00 84 PHE A O 1
ATOM 695 N N . ILE A 1 85 ? 21.539 1.465 -1.103 1.00 82.56 85 ILE A N 1
ATOM 696 C CA . ILE A 1 85 ? 20.219 0.840 -1.036 1.00 82.56 85 ILE A CA 1
ATOM 697 C C . ILE A 1 85 ? 19.632 0.754 -2.447 1.00 82.56 85 ILE A C 1
ATOM 699 O O . ILE A 1 85 ? 19.470 1.760 -3.137 1.00 82.56 85 ILE A O 1
ATOM 703 N N . PHE A 1 86 ? 19.246 -0.453 -2.871 1.00 80.12 86 PHE A N 1
ATOM 704 C CA . PHE A 1 86 ? 18.459 -0.647 -4.090 1.00 80.12 86 PHE A CA 1
ATOM 705 C C . PHE A 1 86 ? 17.014 -0.181 -3.868 1.00 80.12 86 PHE A C 1
ATOM 707 O O . PHE A 1 86 ? 16.114 -0.989 -3.644 1.00 80.12 86 PHE A O 1
ATOM 714 N N . TRP A 1 87 ? 16.791 1.131 -3.956 1.00 80.75 87 TRP A N 1
ATOM 715 C CA . TRP A 1 87 ? 15.494 1.771 -3.703 1.00 80.75 87 TRP A CA 1
ATOM 716 C C . TRP A 1 87 ? 14.309 1.114 -4.401 1.00 80.75 87 TRP A C 1
ATOM 718 O O . TRP A 1 87 ? 13.340 0.795 -3.718 1.00 80.75 87 TRP A O 1
ATOM 728 N N . PRO A 1 88 ? 14.380 0.817 -5.711 1.00 76.88 88 PRO A N 1
ATOM 729 C CA . PRO A 1 88 ? 13.243 0.222 -6.394 1.00 76.88 88 PRO A CA 1
ATOM 730 C C . PRO A 1 88 ? 12.902 -1.186 -5.867 1.00 76.88 88 PRO A C 1
ATOM 732 O O . PRO A 1 88 ? 11.765 -1.625 -5.977 1.00 76.88 88 PRO A O 1
ATOM 735 N N . MET A 1 89 ? 13.878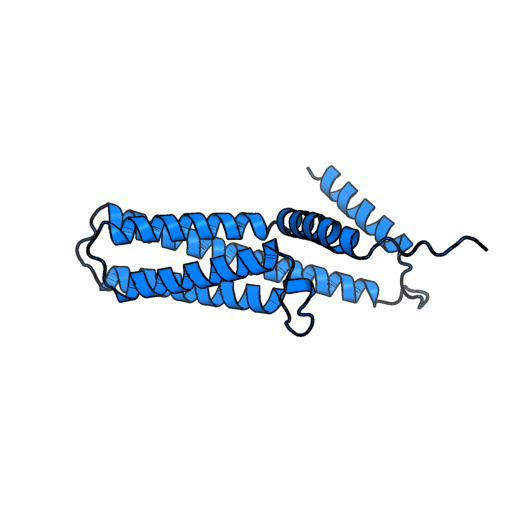 -1.918 -5.311 1.00 83.50 89 MET A N 1
ATOM 736 C CA . MET A 1 89 ? 13.633 -3.236 -4.712 1.00 83.50 89 MET A CA 1
ATOM 737 C C . MET A 1 89 ? 12.965 -3.101 -3.341 1.00 83.50 89 MET A C 1
ATOM 739 O O . MET A 1 89 ? 12.053 -3.862 -3.035 1.00 83.50 89 MET A O 1
ATOM 743 N N . MET A 1 90 ? 13.399 -2.124 -2.539 1.00 87.56 90 MET A N 1
ATOM 744 C CA . MET A 1 90 ? 12.778 -1.821 -1.246 1.00 87.56 90 MET A CA 1
ATOM 745 C C . MET A 1 90 ? 11.322 -1.390 -1.408 1.00 87.56 90 MET A C 1
ATOM 747 O O . MET A 1 90 ? 10.477 -1.839 -0.643 1.00 87.56 90 MET A O 1
ATOM 751 N N . ASP A 1 91 ? 11.035 -0.576 -2.423 1.00 85.94 91 ASP A N 1
ATOM 752 C CA . ASP A 1 91 ? 9.677 -0.137 -2.752 1.00 85.94 91 ASP A CA 1
ATOM 753 C C . ASP A 1 91 ? 8.786 -1.325 -3.150 1.00 85.94 91 ASP A C 1
ATOM 755 O O . ASP A 1 91 ? 7.712 -1.523 -2.594 1.00 85.94 91 ASP A O 1
ATOM 759 N N . LEU A 1 92 ? 9.305 -2.215 -4.001 1.00 86.62 92 LEU A N 1
ATOM 760 C CA . LEU A 1 92 ? 8.602 -3.428 -4.420 1.00 86.62 92 LEU A CA 1
ATOM 761 C C . LEU A 1 92 ? 8.315 -4.382 -3.256 1.00 86.62 92 LEU A C 1
ATOM 763 O O . LEU A 1 92 ? 7.242 -4.984 -3.185 1.00 86.62 92 LEU A O 1
ATOM 767 N N . MET A 1 93 ? 9.282 -4.555 -2.353 1.00 89.38 93 MET A N 1
ATOM 768 C CA . MET A 1 93 ? 9.090 -5.363 -1.149 1.00 89.38 93 MET A CA 1
ATOM 769 C C . MET A 1 93 ? 8.079 -4.718 -0.207 1.00 89.38 93 MET A C 1
ATOM 771 O O . MET A 1 93 ? 7.240 -5.429 0.338 1.00 89.38 93 MET A O 1
ATOM 775 N N . ASN A 1 94 ? 8.129 -3.395 -0.048 1.00 91.12 94 ASN A N 1
ATOM 776 C CA . ASN A 1 94 ? 7.155 -2.657 0.740 1.00 91.12 94 ASN A CA 1
ATOM 777 C C . ASN A 1 94 ? 5.731 -2.885 0.224 1.00 91.12 94 ASN A C 1
ATOM 779 O O . ASN A 1 94 ? 4.867 -3.273 1.000 1.00 91.12 94 ASN A O 1
ATOM 783 N N . ASP A 1 95 ? 5.499 -2.726 -1.079 1.00 89.25 95 ASP A N 1
ATOM 784 C CA . ASP A 1 95 ? 4.162 -2.886 -1.664 1.00 89.25 95 ASP A CA 1
ATOM 785 C C . ASP A 1 95 ? 3.662 -4.339 -1.566 1.00 89.25 95 ASP A C 1
ATOM 787 O O . ASP A 1 95 ? 2.469 -4.592 -1.363 1.00 89.25 95 ASP A O 1
ATOM 791 N N . LEU A 1 96 ? 4.578 -5.313 -1.637 1.00 91.44 96 LEU A N 1
ATOM 792 C CA . LEU A 1 96 ? 4.270 -6.721 -1.387 1.00 91.44 96 LEU A CA 1
ATOM 793 C C . LEU A 1 96 ? 3.824 -6.954 0.064 1.00 91.44 96 LEU A C 1
ATOM 795 O O . LEU A 1 96 ? 2.788 -7.584 0.282 1.00 91.44 96 LEU A O 1
ATOM 799 N N . PHE A 1 97 ? 4.584 -6.457 1.044 1.00 92.50 97 PHE A N 1
ATOM 800 C CA . PHE A 1 97 ? 4.218 -6.583 2.456 1.00 92.50 97 PHE A CA 1
ATOM 801 C C . PHE A 1 97 ? 2.914 -5.848 2.756 1.00 92.50 97 PHE A C 1
ATOM 803 O O . PHE A 1 97 ? 2.027 -6.450 3.354 1.00 92.50 97 PHE A O 1
ATOM 810 N N . ALA A 1 98 ? 2.745 -4.627 2.251 1.00 91.88 98 ALA A N 1
ATOM 811 C CA . ALA A 1 98 ? 1.520 -3.853 2.396 1.00 91.88 98 ALA A CA 1
ATOM 812 C C . ALA A 1 98 ? 0.302 -4.606 1.850 1.00 91.88 98 ALA A C 1
ATOM 814 O O . ALA A 1 98 ? -0.733 -4.678 2.506 1.00 91.88 98 ALA A O 1
ATOM 815 N N . THR A 1 99 ? 0.425 -5.246 0.682 1.00 92.50 99 THR A N 1
ATOM 816 C CA . THR A 1 99 ? -0.653 -6.076 0.122 1.00 92.50 99 THR A CA 1
ATOM 817 C C . THR A 1 99 ? -1.002 -7.242 1.051 1.00 92.50 99 THR A C 1
ATOM 819 O O . THR A 1 99 ? -2.179 -7.499 1.305 1.00 92.50 99 THR A O 1
ATOM 822 N N . ILE A 1 100 ? 0.005 -7.942 1.583 1.00 94.12 100 ILE A N 1
ATOM 823 C CA . ILE A 1 100 ? -0.193 -9.068 2.510 1.00 94.12 100 ILE A CA 1
ATOM 824 C C . ILE A 1 100 ? -0.860 -8.589 3.804 1.00 94.12 100 ILE A C 1
ATOM 826 O O . ILE A 1 100 ? -1.825 -9.207 4.254 1.00 94.12 100 ILE A O 1
ATOM 830 N N . PHE A 1 101 ? -0.387 -7.485 4.382 1.00 93.38 101 PHE A N 1
ATOM 831 C CA . PHE A 1 101 ? -0.936 -6.918 5.609 1.00 93.38 101 PHE A CA 1
ATOM 832 C C . PHE A 1 101 ? -2.351 -6.376 5.414 1.00 93.38 101 PHE A C 1
ATOM 834 O O . PHE A 1 101 ? -3.197 -6.611 6.271 1.00 93.38 101 PHE A O 1
ATOM 841 N N . LEU A 1 102 ? -2.658 -5.727 4.289 1.00 93.44 102 LEU A N 1
ATOM 842 C CA . LEU A 1 102 ? -4.012 -5.256 3.991 1.00 93.44 102 LEU A CA 1
ATOM 843 C C . LEU A 1 102 ? -4.984 -6.419 3.776 1.00 93.44 102 LEU A C 1
ATOM 845 O O . LEU A 1 102 ? -6.065 -6.419 4.360 1.00 93.44 102 LEU A O 1
ATOM 849 N N . LEU A 1 103 ? -4.604 -7.439 2.999 1.00 94.81 103 LEU A N 1
ATOM 850 C CA . LEU A 1 103 ? -5.438 -8.632 2.812 1.00 94.81 103 LEU A CA 1
ATOM 851 C C . LEU A 1 103 ? -5.626 -9.403 4.124 1.00 94.81 103 LEU A C 1
ATOM 853 O O . LEU A 1 103 ? -6.746 -9.799 4.450 1.00 94.81 103 LEU A O 1
ATOM 857 N N . GLY A 1 104 ? -4.557 -9.562 4.906 1.00 93.88 104 GLY A N 1
ATOM 858 C CA . GLY A 1 104 ? -4.612 -10.153 6.243 1.00 93.88 104 GLY A CA 1
ATOM 859 C C . GLY A 1 104 ? -5.479 -9.335 7.202 1.00 93.88 104 GLY A C 1
ATOM 860 O O . GLY A 1 104 ? -6.270 -9.902 7.949 1.00 93.88 104 GLY A O 1
ATOM 861 N N . GLY A 1 105 ? -5.402 -8.006 7.128 1.00 93.31 105 GLY A N 1
ATOM 862 C CA . GLY A 1 105 ? -6.240 -7.078 7.879 1.00 93.31 105 GLY A CA 1
ATOM 863 C C . GLY A 1 105 ? -7.716 -7.190 7.503 1.00 93.31 105 GLY A C 1
ATOM 864 O O . GLY A 1 105 ? -8.562 -7.210 8.387 1.00 93.31 105 GLY A O 1
ATOM 865 N N . ILE A 1 106 ? -8.047 -7.346 6.220 1.00 93.50 106 ILE A N 1
ATOM 866 C CA . ILE A 1 106 ? -9.430 -7.578 5.767 1.00 93.50 106 ILE A CA 1
ATOM 867 C C . ILE A 1 106 ? -9.951 -8.931 6.269 1.00 93.50 106 ILE A C 1
ATOM 869 O O . ILE A 1 106 ? -11.071 -9.007 6.774 1.00 93.50 106 ILE A O 1
ATOM 873 N N . ALA A 1 107 ? -9.146 -9.993 6.169 1.00 93.50 107 ALA A N 1
ATOM 874 C CA . ALA A 1 107 ? -9.514 -11.312 6.681 1.00 93.50 107 ALA A CA 1
ATOM 875 C C . ALA A 1 107 ? -9.733 -11.286 8.20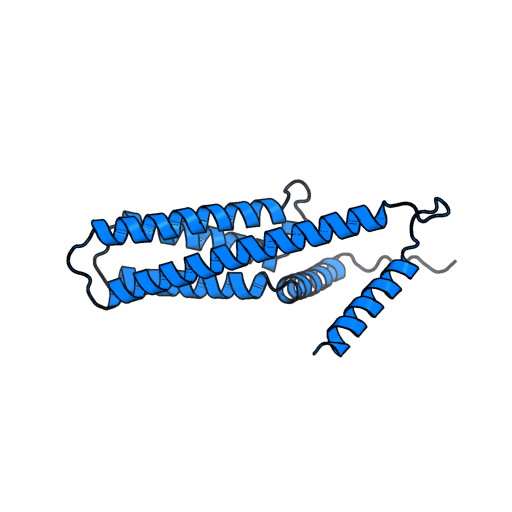3 1.00 93.50 107 ALA A C 1
ATOM 877 O O . ALA A 1 107 ? -10.745 -11.782 8.693 1.00 93.50 107 ALA A O 1
ATOM 878 N N . PHE A 1 108 ? -8.834 -10.633 8.943 1.00 92.94 108 PHE A N 1
ATOM 879 C CA . PHE A 1 108 ? -8.966 -10.452 10.386 1.00 92.94 108 PHE A CA 1
ATOM 880 C C . PHE A 1 108 ? -10.157 -9.556 10.753 1.00 92.94 108 PHE A C 1
ATOM 882 O O . PHE A 1 108 ? -10.831 -9.819 11.742 1.00 92.94 108 PHE A O 1
ATOM 889 N N . ALA A 1 109 ? -10.460 -8.527 9.959 1.00 91.12 109 ALA A N 1
ATOM 890 C CA . ALA A 1 109 ? -11.617 -7.656 10.161 1.00 91.12 109 ALA A CA 1
ATOM 891 C C . ALA A 1 109 ? -12.949 -8.409 10.037 1.00 91.12 109 ALA A C 1
ATOM 893 O O . ALA A 1 109 ? -13.840 -8.214 10.864 1.00 91.12 109 ALA A O 1
ATOM 894 N N . ASN A 1 110 ? -13.055 -9.308 9.054 1.00 90.56 110 ASN A N 1
ATOM 895 C CA . ASN A 1 110 ? -14.225 -10.172 8.888 1.00 90.56 110 ASN A CA 1
ATOM 896 C C . ASN A 1 110 ? -14.445 -11.099 10.091 1.00 90.56 110 ASN A C 1
ATOM 898 O O . ASN A 1 110 ? -15.584 -11.310 10.496 1.00 90.56 110 ASN A O 1
ATOM 902 N N . GLU A 1 111 ? -13.368 -11.631 10.673 1.00 89.44 111 GLU A N 1
ATOM 903 C CA . GLU A 1 111 ? -13.465 -12.519 11.837 1.00 89.44 111 GLU A CA 1
ATOM 904 C C . GLU A 1 111 ? -13.702 -11.740 13.142 1.00 89.44 111 GLU A C 1
ATOM 906 O O . GLU A 1 111 ? -14.449 -12.170 14.020 1.00 89.44 111 GLU A O 1
ATOM 911 N N . ALA A 1 112 ?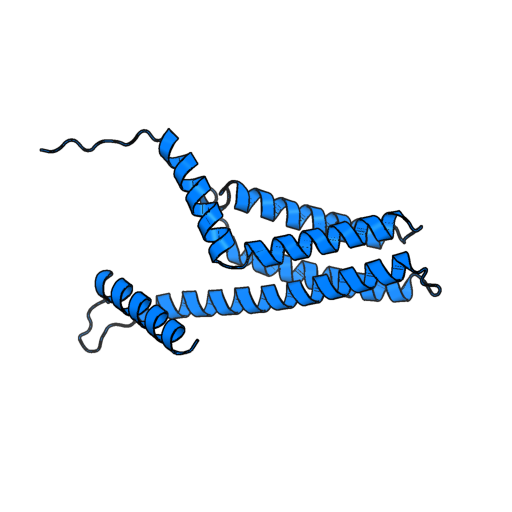 -13.099 -10.555 13.277 1.00 85.12 112 ALA A N 1
ATOM 912 C CA . ALA A 1 112 ? -13.136 -9.769 14.507 1.00 85.12 112 ALA A CA 1
ATOM 913 C C . ALA A 1 112 ? -14.524 -9.194 14.834 1.00 85.12 112 ALA A C 1
ATOM 915 O O . ALA A 1 112 ? -14.787 -8.870 15.997 1.00 85.12 112 ALA A O 1
ATOM 916 N N . ARG A 1 113 ? -15.408 -9.017 13.842 1.00 80.88 113 ARG A N 1
ATOM 917 C CA . ARG A 1 113 ? -16.761 -8.476 14.051 1.00 80.88 113 ARG A CA 1
ATOM 918 C C . ARG A 1 113 ? -17.808 -9.206 13.211 1.00 80.88 113 ARG A C 1
ATOM 920 O O . ARG A 1 113 ? -17.767 -9.167 11.991 1.00 80.88 113 ARG A O 1
ATOM 927 N N . ARG A 1 114 ? -18.832 -9.760 13.878 1.00 74.81 114 ARG A N 1
ATOM 928 C CA . ARG A 1 114 ? -20.051 -10.283 13.221 1.00 74.81 114 ARG A CA 1
ATOM 929 C C . ARG A 1 114 ? -20.998 -9.186 12.738 1.00 74.81 114 ARG A C 1
ATOM 931 O O . ARG A 1 114 ? -21.697 -9.382 11.752 1.00 74.81 114 ARG A O 1
ATOM 938 N N . GLU A 1 115 ? -21.050 -8.059 13.443 1.00 80.12 115 GLU A N 1
ATOM 939 C CA . GLU A 1 115 ? -21.844 -6.891 13.060 1.00 80.12 115 GLU A CA 1
ATOM 940 C C . GLU A 1 115 ? -20.933 -5.799 12.498 1.00 80.12 115 GLU A C 1
ATOM 942 O O . GLU A 1 115 ? -19.999 -5.328 13.153 1.00 80.12 115 GLU A O 1
ATOM 947 N N . LEU A 1 116 ? -21.199 -5.409 11.254 1.00 77.94 116 LEU A N 1
ATOM 948 C CA . LEU A 1 116 ? -20.365 -4.479 10.508 1.00 77.94 116 LEU A CA 1
ATOM 949 C C . LEU A 1 116 ? -21.133 -3.159 10.364 1.00 77.94 116 LEU A C 1
ATOM 951 O O . LEU A 1 116 ? -21.955 -3.025 9.455 1.00 77.94 116 LEU A O 1
ATOM 955 N N . PRO A 1 117 ? -20.924 -2.174 11.260 1.00 87.12 117 PRO A N 1
ATOM 956 C CA . PRO A 1 117 ? -21.551 -0.870 11.097 1.00 87.12 117 PRO A CA 1
ATOM 957 C C . PRO A 1 117 ? -21.077 -0.228 9.786 1.00 87.12 117 PRO A C 1
ATOM 959 O O . PRO A 1 117 ? -19.942 -0.437 9.360 1.00 87.12 117 PRO A O 1
ATOM 962 N N . MET A 1 118 ? -21.924 0.597 9.164 1.00 88.44 118 MET A N 1
ATOM 963 C CA . MET A 1 118 ? -21.643 1.242 7.869 1.00 88.44 118 MET A CA 1
ATOM 964 C C . MET A 1 118 ? -20.217 1.822 7.728 1.00 88.44 118 MET A C 1
ATOM 966 O O . MET A 1 118 ? -19.544 1.480 6.759 1.00 88.44 118 MET A O 1
ATOM 970 N N . PRO A 1 119 ? -19.686 2.630 8.674 1.00 90.25 119 PRO A N 1
ATOM 971 C CA . PRO A 1 119 ? -18.311 3.137 8.575 1.00 90.25 119 PRO A CA 1
ATOM 972 C C . PRO A 1 119 ? -17.228 2.046 8.572 1.00 90.25 119 PRO A C 1
ATOM 974 O O . PRO A 1 119 ? -16.197 2.224 7.926 1.00 90.25 119 PRO A O 1
ATOM 977 N N . TYR A 1 120 ? -17.451 0.922 9.258 1.00 90.31 120 TYR A N 1
ATOM 978 C CA . TYR A 1 120 ? -16.520 -0.209 9.283 1.00 90.31 120 TYR A CA 1
ATOM 979 C C . TYR A 1 120 ? -16.488 -0.924 7.927 1.00 90.31 120 TYR A C 1
ATOM 981 O O . TYR A 1 120 ? -15.410 -1.192 7.401 1.00 90.31 120 TYR A O 1
ATOM 989 N N . MET A 1 121 ? -17.660 -1.136 7.315 1.00 91.50 121 MET A N 1
ATOM 990 C CA . MET A 1 121 ? -17.769 -1.675 5.952 1.00 91.50 121 MET A CA 1
ATOM 991 C C . MET A 1 121 ? -17.055 -0.784 4.938 1.00 91.50 121 MET A C 1
ATOM 993 O O . MET A 1 121 ? -16.268 -1.271 4.130 1.00 91.50 121 MET A O 1
ATOM 997 N N . THR A 1 122 ? -17.275 0.531 5.009 1.00 92.69 122 THR A N 1
ATOM 998 C CA . THR A 1 122 ? -16.597 1.484 4.124 1.00 92.69 122 THR A CA 1
ATOM 999 C C . THR A 1 122 ? -15.079 1.415 4.288 1.00 92.69 122 THR A C 1
ATOM 1001 O O . THR A 1 122 ? -14.367 1.377 3.289 1.00 92.69 122 THR A O 1
ATOM 1004 N N . ALA A 1 123 ? -14.568 1.335 5.522 1.00 93.38 123 ALA A N 1
ATOM 1005 C CA . ALA A 1 123 ? -13.134 1.192 5.773 1.00 93.38 123 ALA A CA 1
ATOM 1006 C C . ALA A 1 123 ? -12.561 -0.102 5.174 1.00 93.38 123 ALA A C 1
ATOM 1008 O O . ALA A 1 123 ? -11.507 -0.072 4.542 1.00 93.38 123 ALA A O 1
ATOM 1009 N N . MET A 1 124 ? -13.271 -1.225 5.311 1.00 93.62 124 MET A N 1
ATOM 1010 C CA . MET A 1 124 ? -12.879 -2.499 4.702 1.00 93.62 124 MET A CA 1
ATOM 1011 C C . MET A 1 124 ? -12.852 -2.449 3.178 1.00 93.62 124 MET A C 1
ATOM 1013 O O . MET A 1 124 ? -11.905 -2.943 2.569 1.00 93.62 124 MET A O 1
ATOM 1017 N N . ILE A 1 125 ? -13.856 -1.824 2.560 1.00 94.38 125 ILE A N 1
ATOM 1018 C CA . ILE A 1 125 ? -13.894 -1.633 1.107 1.00 94.38 125 ILE A CA 1
ATOM 1019 C C . ILE A 1 125 ? -12.707 -0.769 0.668 1.00 94.38 125 ILE A C 1
ATOM 1021 O O . ILE A 1 125 ? -12.010 -1.134 -0.274 1.00 94.38 125 ILE A O 1
ATOM 1025 N N . LEU A 1 126 ? -12.420 0.328 1.376 1.00 94.81 126 LEU A N 1
ATOM 1026 C CA . LEU A 1 126 ? -11.270 1.191 1.086 1.00 94.81 126 LEU A CA 1
ATOM 1027 C C . LEU A 1 126 ? -9.933 0.454 1.231 1.00 94.81 126 LEU A C 1
ATOM 1029 O O . LEU A 1 126 ? -9.068 0.614 0.372 1.00 94.81 126 LEU A O 1
ATOM 1033 N N . MET A 1 127 ? -9.772 -0.386 2.260 1.00 93.88 127 MET A N 1
ATOM 1034 C CA . MET A 1 127 ? -8.603 -1.266 2.386 1.00 93.88 127 MET A CA 1
ATOM 1035 C C . MET A 1 127 ? -8.500 -2.243 1.214 1.00 93.88 127 MET A C 1
ATOM 1037 O O . MET A 1 127 ? -7.411 -2.444 0.686 1.00 93.88 127 MET A O 1
ATOM 1041 N N . GLY A 1 128 ? -9.619 -2.835 0.788 1.00 94.56 128 GLY A N 1
ATOM 1042 C CA . GLY A 1 128 ? -9.655 -3.754 -0.351 1.00 94.56 128 GLY A CA 1
ATOM 1043 C C . GLY A 1 128 ? -9.262 -3.073 -1.659 1.00 94.56 128 GLY A C 1
ATOM 1044 O O . GLY A 1 128 ? -8.451 -3.603 -2.415 1.00 94.56 128 GLY A O 1
ATOM 1045 N N . VAL A 1 129 ? -9.771 -1.862 -1.895 1.00 94.56 129 VAL A N 1
ATOM 1046 C CA . VAL A 1 129 ? -9.387 -1.036 -3.047 1.00 94.56 129 VAL A CA 1
ATOM 1047 C C . VAL A 1 129 ? -7.903 -0.668 -2.971 1.00 94.56 129 VAL A C 1
ATOM 1049 O O . VAL A 1 129 ? -7.199 -0.801 -3.969 1.00 94.56 129 VAL A O 1
ATOM 1052 N N . ALA A 1 130 ? -7.394 -0.283 -1.798 1.00 92.88 130 ALA A N 1
ATOM 1053 C CA . ALA A 1 130 ? -5.971 -0.000 -1.606 1.00 92.88 130 ALA A CA 1
ATOM 1054 C C . ALA A 1 130 ? -5.091 -1.233 -1.881 1.00 92.88 130 ALA A C 1
ATOM 1056 O O . ALA A 1 130 ? -4.080 -1.116 -2.569 1.00 92.88 130 ALA A O 1
ATOM 1057 N N . ALA A 1 131 ? -5.495 -2.422 -1.424 1.00 93.25 131 ALA A N 1
ATOM 1058 C CA . ALA A 1 131 ? -4.787 -3.671 -1.707 1.00 93.25 131 ALA A CA 1
ATOM 1059 C C . ALA A 1 131 ? -4.780 -3.996 -3.209 1.00 93.25 131 ALA A C 1
ATOM 1061 O O . ALA A 1 131 ? -3.763 -4.420 -3.752 1.00 93.25 131 ALA A O 1
ATOM 1062 N N . PHE A 1 132 ? -5.895 -3.756 -3.904 1.00 92.12 132 PHE A N 1
ATOM 1063 C CA . PHE A 1 132 ? -5.972 -3.925 -5.353 1.00 92.12 132 PHE A CA 1
ATOM 1064 C C . PHE A 1 132 ? -5.017 -2.979 -6.096 1.00 92.12 132 PHE A C 1
ATOM 1066 O O . PHE A 1 132 ? -4.291 -3.421 -6.988 1.00 92.12 132 PHE A O 1
ATOM 1073 N N . PHE A 1 133 ? -4.955 -1.704 -5.699 1.00 90.50 133 PHE A N 1
ATOM 1074 C CA . PHE A 1 133 ? -3.984 -0.760 -6.259 1.00 90.50 133 PHE A CA 1
ATOM 1075 C C . PHE A 1 133 ? -2.536 -1.158 -5.950 1.00 90.50 133 PHE A C 1
ATOM 1077 O O . PHE A 1 133 ? -1.714 -1.134 -6.861 1.00 90.50 133 PHE A O 1
ATOM 1084 N N . ALA A 1 134 ? -2.235 -1.627 -4.736 1.00 88.56 134 ALA A N 1
ATOM 1085 C CA . ALA A 1 134 ? -0.900 -2.117 -4.382 1.00 88.56 134 ALA A CA 1
ATOM 1086 C C . ALA A 1 134 ? -0.465 -3.322 -5.244 1.00 88.56 134 ALA A C 1
ATOM 1088 O O . ALA A 1 134 ? 0.694 -3.419 -5.647 1.00 88.56 134 ALA A O 1
ATOM 1089 N N . ILE A 1 135 ? -1.397 -4.213 -5.609 1.00 90.50 135 ILE A N 1
ATOM 1090 C CA . ILE A 1 135 ? -1.128 -5.306 -6.559 1.00 90.50 135 ILE A CA 1
ATOM 1091 C C . ILE A 1 135 ? -0.838 -4.755 -7.960 1.00 90.50 135 ILE A C 1
ATOM 1093 O O . ILE A 1 135 ? 0.097 -5.219 -8.619 1.00 90.50 135 ILE A O 1
ATOM 1097 N N . ILE A 1 136 ? -1.616 -3.774 -8.427 1.00 87.94 136 ILE A N 1
ATOM 1098 C CA . ILE A 1 136 ? -1.371 -3.118 -9.720 1.00 87.94 136 ILE A CA 1
ATOM 1099 C C . ILE A 1 136 ? 0.014 -2.467 -9.727 1.00 87.94 136 ILE A C 1
ATOM 1101 O O . ILE A 1 136 ? 0.761 -2.662 -10.688 1.00 87.94 136 ILE A O 1
ATOM 1105 N N . ASP A 1 137 ? 0.386 -1.766 -8.659 1.00 85.31 137 ASP A N 1
ATOM 1106 C CA . ASP A 1 137 ? 1.702 -1.143 -8.514 1.00 85.31 137 ASP A CA 1
ATOM 1107 C C . ASP A 1 137 ? 2.816 -2.182 -8.527 1.00 85.31 137 ASP A C 1
ATOM 1109 O O . ASP A 1 137 ? 3.769 -2.056 -9.301 1.00 85.31 137 ASP A O 1
ATOM 1113 N N . LEU A 1 138 ? 2.652 -3.284 -7.792 1.00 86.81 138 LEU A N 1
ATOM 1114 C CA . LEU A 1 138 ? 3.582 -4.408 -7.822 1.00 86.81 138 LEU A CA 1
ATOM 1115 C C . LEU A 1 138 ? 3.755 -4.961 -9.250 1.00 86.81 138 LEU A C 1
ATOM 1117 O O . LEU A 1 138 ? 4.875 -5.265 -9.678 1.00 86.81 138 LEU A O 1
ATOM 1121 N N . CYS A 1 139 ? 2.669 -5.073 -10.019 1.00 86.19 139 CYS A N 1
ATOM 1122 C CA . CYS A 1 139 ? 2.708 -5.499 -11.419 1.00 86.19 139 CYS A CA 1
ATOM 1123 C C . CYS A 1 139 ? 3.407 -4.474 -12.327 1.00 86.19 139 CYS A C 1
ATOM 1125 O O . CYS A 1 139 ? 4.250 -4.859 -13.150 1.00 86.19 139 CYS A O 1
ATOM 1127 N N . LEU A 1 140 ? 3.095 -3.185 -12.180 1.00 83.56 140 LEU A N 1
ATOM 1128 C CA . LEU A 1 140 ? 3.692 -2.096 -12.955 1.00 83.56 140 LEU A CA 1
ATOM 1129 C C . LEU A 1 140 ? 5.189 -1.960 -12.664 1.00 83.56 140 LEU A C 1
ATOM 1131 O O . LEU A 1 140 ? 5.988 -1.935 -13.605 1.00 83.56 140 LEU A O 1
ATOM 1135 N N . GLN A 1 141 ? 5.592 -1.966 -11.391 1.00 82.06 141 GLN A N 1
ATOM 1136 C CA . GLN A 1 141 ? 6.994 -1.939 -10.971 1.00 82.06 141 GLN A CA 1
ATOM 1137 C C . GLN A 1 141 ? 7.753 -3.134 -11.549 1.00 82.06 141 GLN A C 1
ATOM 1139 O O . GLN A 1 141 ? 8.771 -2.950 -12.224 1.00 82.06 141 GLN A O 1
ATOM 1144 N N . ARG A 1 142 ? 7.240 -4.364 -11.388 1.00 81.69 142 ARG A N 1
ATOM 1145 C CA . ARG A 1 142 ? 7.867 -5.570 -11.966 1.00 81.69 142 ARG A CA 1
ATOM 1146 C C . ARG A 1 142 ? 8.039 -5.462 -13.479 1.00 81.69 142 ARG A C 1
ATOM 1148 O O . ARG A 1 142 ? 9.100 -5.823 -14.001 1.00 81.69 142 ARG A O 1
ATOM 1155 N N . ARG A 1 143 ? 7.028 -4.950 -14.188 1.00 80.94 143 ARG A N 1
ATOM 1156 C CA . ARG A 1 143 ? 7.096 -4.742 -15.639 1.00 80.94 143 ARG A CA 1
ATOM 1157 C C . ARG A 1 143 ? 8.164 -3.715 -16.000 1.00 80.94 143 ARG A C 1
ATOM 1159 O O . ARG A 1 143 ? 8.990 -4.003 -16.860 1.00 80.94 143 ARG A O 1
ATOM 1166 N N . GLN A 1 144 ? 8.209 -2.569 -15.324 1.00 73.56 144 GLN A N 1
ATOM 1167 C CA . GLN A 1 144 ? 9.218 -1.540 -15.581 1.00 73.56 144 GLN A CA 1
ATOM 1168 C C . GLN A 1 144 ? 10.639 -2.023 -15.283 1.00 73.56 144 GLN A C 1
ATOM 1170 O O . GLN A 1 144 ? 11.561 -1.734 -16.047 1.00 73.56 144 GLN A O 1
ATOM 1175 N N . PHE A 1 145 ? 10.834 -2.808 -14.224 1.00 73.62 145 PHE A N 1
ATOM 1176 C CA . PHE A 1 145 ? 12.113 -3.460 -13.952 1.00 73.62 145 PHE A CA 1
ATOM 1177 C C . PHE A 1 145 ? 12.525 -4.409 -15.069 1.00 73.62 145 PHE A C 1
ATOM 1179 O O . PHE A 1 145 ? 13.688 -4.404 -15.478 1.00 73.62 145 PHE A O 1
ATOM 1186 N N . LYS A 1 146 ? 11.582 -5.209 -15.577 1.00 74.69 146 LYS A N 1
ATOM 1187 C CA . LYS A 1 146 ? 11.827 -6.093 -16.715 1.00 74.69 146 LYS A CA 1
ATOM 1188 C C . LYS A 1 146 ? 12.183 -5.280 -17.960 1.00 74.69 146 LYS A C 1
ATOM 1190 O O . LYS A 1 146 ? 13.179 -5.605 -18.594 1.00 74.69 146 LYS A O 1
ATOM 1195 N N . SER A 1 147 ? 11.472 -4.187 -18.243 1.00 68.75 147 SER A N 1
ATOM 1196 C CA . SER A 1 147 ? 11.775 -3.278 -19.358 1.00 68.75 147 SER A CA 1
ATOM 1197 C C . SER A 1 147 ? 13.139 -2.597 -19.211 1.00 68.75 147 SER A C 1
ATOM 1199 O O . SER A 1 147 ? 13.896 -2.534 -20.173 1.00 68.75 147 SER A O 1
ATOM 1201 N N . ARG A 1 148 ? 13.516 -2.139 -18.008 1.00 67.12 148 ARG A N 1
ATOM 1202 C CA . ARG A 1 148 ? 14.839 -1.542 -17.742 1.00 67.12 148 ARG A CA 1
ATOM 1203 C C . ARG A 1 148 ? 15.966 -2.565 -17.863 1.00 67.12 148 ARG A C 1
ATOM 1205 O O . ARG A 1 148 ? 17.011 -2.245 -18.427 1.00 67.12 148 ARG A O 1
ATOM 1212 N N . LYS A 1 149 ? 15.766 -3.790 -17.363 1.00 65.75 149 LYS A N 1
ATOM 1213 C CA . LYS A 1 1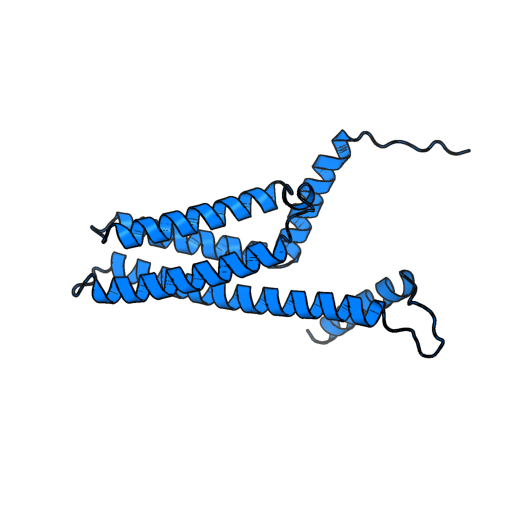49 ? 16.712 -4.897 -17.567 1.00 65.75 149 LYS A CA 1
ATOM 1214 C C . LYS A 1 149 ? 16.836 -5.221 -19.053 1.00 65.75 149 LYS A C 1
ATOM 1216 O O . LYS A 1 149 ? 17.955 -5.277 -19.540 1.00 65.75 149 LYS A O 1
ATOM 1221 N N . LEU A 1 150 ? 15.721 -5.353 -19.773 1.00 53.94 150 LEU A N 1
ATOM 1222 C CA . LEU A 1 150 ? 15.710 -5.618 -21.213 1.00 53.94 150 LEU A CA 1
ATOM 1223 C C . LEU A 1 150 ? 16.451 -4.520 -21.986 1.00 53.94 150 LEU A C 1
ATOM 1225 O O . LEU A 1 150 ? 17.298 -4.843 -22.806 1.00 53.94 150 LEU A O 1
ATOM 1229 N N . ARG A 1 151 ? 16.227 -3.239 -21.659 1.00 59.06 151 ARG A N 1
ATOM 1230 C CA . ARG A 1 151 ? 16.979 -2.114 -22.236 1.00 59.06 151 ARG A CA 1
ATOM 1231 C C . ARG A 1 151 ? 18.478 -2.236 -21.965 1.00 59.06 151 ARG A C 1
ATOM 1233 O O . ARG A 1 151 ? 19.250 -2.073 -22.895 1.00 59.06 151 ARG A O 1
ATOM 1240 N N . LYS A 1 152 ? 18.903 -2.590 -20.744 1.00 62.25 152 LYS A N 1
ATOM 1241 C CA . LYS A 1 152 ? 20.323 -2.874 -20.455 1.00 62.25 152 LYS A CA 1
ATOM 1242 C C . LYS A 1 152 ? 20.859 -4.065 -21.256 1.00 62.25 152 LYS A C 1
ATOM 1244 O O . LYS A 1 152 ? 21.975 -3.989 -21.737 1.00 62.25 152 LYS A O 1
ATOM 1249 N N . TYR A 1 153 ? 20.091 -5.136 -21.436 1.00 56.97 153 TYR A N 1
ATOM 1250 C CA . TYR A 1 153 ? 20.532 -6.273 -22.250 1.00 56.97 153 TYR A CA 1
ATOM 1251 C C . TYR A 1 153 ? 20.615 -5.935 -23.743 1.00 56.97 153 TYR A C 1
ATOM 1253 O O . TYR A 1 153 ? 21.588 -6.325 -24.369 1.00 56.97 153 TYR A O 1
ATOM 1261 N N . ILE A 1 154 ? 19.663 -5.176 -24.299 1.00 58.00 154 ILE A N 1
ATOM 1262 C CA . ILE A 1 154 ? 19.715 -4.684 -25.689 1.00 58.00 154 ILE A CA 1
ATOM 1263 C C . ILE A 1 154 ? 20.904 -3.731 -25.874 1.00 58.00 154 ILE A C 1
ATOM 1265 O O . ILE A 1 154 ? 21.599 -3.815 -26.873 1.00 58.00 154 ILE A O 1
ATOM 1269 N N . LEU A 1 155 ? 21.184 -2.878 -24.884 1.00 54.81 155 LEU A N 1
ATOM 1270 C CA . LEU A 1 155 ? 22.369 -2.013 -24.844 1.00 54.81 155 LEU A CA 1
ATOM 1271 C C . LEU A 1 155 ? 23.698 -2.783 -24.833 1.00 54.81 155 LEU A C 1
ATOM 1273 O O . LEU A 1 155 ? 24.699 -2.271 -25.325 1.00 54.81 155 LEU A O 1
ATOM 1277 N N . LEU A 1 156 ? 23.723 -3.964 -24.207 1.00 54.75 156 LEU A N 1
ATOM 1278 C CA . LEU A 1 156 ? 24.903 -4.829 -24.130 1.00 54.75 156 LEU A CA 1
ATOM 1279 C C . LEU A 1 156 ? 24.977 -5.845 -25.275 1.00 54.75 156 LEU A C 1
ATOM 1281 O O . LEU A 1 156 ? 26.019 -6.479 -25.427 1.00 54.75 156 LEU A O 1
ATOM 1285 N N . ALA A 1 157 ? 23.905 -6.039 -26.045 1.00 57.69 157 ALA A N 1
ATOM 1286 C CA . ALA A 1 157 ? 23.944 -6.898 -27.213 1.00 57.69 157 ALA A CA 1
ATOM 1287 C C . ALA A 1 157 ? 24.848 -6.217 -28.252 1.00 57.69 157 ALA A C 1
ATOM 1289 O O . ALA A 1 157 ? 24.537 -5.100 -28.666 1.00 57.69 157 ALA A O 1
ATOM 1290 N N . PRO A 1 158 ? 25.976 -6.832 -28.646 1.00 52.16 158 PRO A N 1
ATOM 1291 C CA . PRO A 1 158 ? 26.729 -6.317 -29.774 1.00 52.16 158 PRO A CA 1
ATOM 1292 C C . PRO A 1 158 ? 25.833 -6.367 -31.014 1.00 52.16 158 PRO A C 1
ATOM 1294 O O . PRO A 1 158 ? 25.118 -7.352 -31.231 1.00 52.16 158 PRO A O 1
ATOM 1297 N N . ASP A 1 159 ? 25.872 -5.307 -31.819 1.00 56.72 159 ASP A N 1
ATOM 1298 C CA . ASP A 1 159 ? 25.284 -5.325 -33.157 1.00 56.72 159 ASP A CA 1
ATOM 1299 C C . ASP A 1 159 ? 25.907 -6.466 -33.998 1.00 56.72 159 ASP A C 1
ATOM 1301 O O . ASP A 1 159 ? 26.919 -7.058 -33.606 1.00 56.72 159 ASP A O 1
ATOM 1305 N N . ARG A 1 160 ? 25.331 -6.794 -35.165 1.00 60.81 160 ARG A N 1
ATOM 1306 C CA . ARG A 1 160 ? 25.891 -7.803 -36.089 1.00 60.81 160 ARG A CA 1
ATOM 1307 C C . ARG A 1 160 ? 27.381 -7.579 -36.392 1.00 60.81 160 ARG A C 1
ATOM 1309 O O . ARG A 1 160 ? 28.081 -8.558 -36.636 1.00 60.81 160 ARG A O 1
ATOM 1316 N N . ASP A 1 161 ? 27.849 -6.334 -36.300 1.00 63.75 161 ASP A N 1
ATOM 1317 C CA . ASP A 1 161 ? 29.245 -5.935 -36.510 1.00 63.75 161 ASP A CA 1
ATOM 1318 C C . ASP A 1 161 ? 30.106 -5.880 -35.224 1.00 63.75 161 ASP A C 1
ATOM 1320 O O . ASP A 1 161 ? 31.236 -5.390 -35.243 1.00 63.75 161 ASP A O 1
ATOM 1324 N N . GLY A 1 162 ? 29.612 -6.368 -34.079 1.00 56.00 162 GLY A N 1
ATOM 1325 C CA . GLY A 1 162 ? 30.390 -6.465 -32.836 1.00 56.00 162 GLY A CA 1
ATOM 1326 C C . GLY A 1 162 ? 30.593 -5.145 -32.077 1.00 56.00 162 GLY A C 1
ATOM 1327 O O . GLY A 1 162 ? 31.292 -5.130 -31.063 1.00 56.00 162 GLY A O 1
ATOM 1328 N N . GLN A 1 163 ? 30.008 -4.037 -32.540 1.00 57.00 163 GLN A N 1
ATOM 1329 C CA . GLN A 1 163 ? 30.151 -2.721 -31.911 1.00 57.00 163 GLN A CA 1
ATOM 1330 C C . GLN A 1 163 ? 29.064 -2.484 -30.854 1.00 57.00 163 GLN A C 1
ATOM 1332 O O . GLN A 1 163 ? 27.896 -2.822 -31.047 1.00 57.00 163 GLN A O 1
ATOM 1337 N N . MET A 1 164 ? 29.458 -1.889 -29.724 1.00 55.41 164 MET A N 1
ATOM 1338 C CA . MET A 1 164 ? 28.535 -1.457 -28.673 1.00 55.41 164 MET A CA 1
ATOM 1339 C C . MET A 1 164 ? 27.721 -0.255 -29.177 1.00 55.41 164 MET A C 1
ATOM 1341 O O . MET A 1 164 ? 28.299 0.701 -29.694 1.00 55.41 164 MET A O 1
ATOM 1345 N N . GLN A 1 165 ? 26.391 -0.303 -29.047 1.00 60.41 165 GLN A N 1
ATOM 1346 C CA . GLN A 1 165 ? 25.492 0.718 -29.599 1.00 60.41 165 GLN A CA 1
ATOM 1347 C C . GLN A 1 165 ? 25.815 2.128 -29.053 1.00 60.41 165 GLN A C 1
ATOM 1349 O O . GLN A 1 165 ? 25.830 2.352 -27.842 1.00 60.41 165 GLN A O 1
ATOM 1354 N N . ASP A 1 166 ? 26.027 3.094 -29.950 1.00 63.12 166 ASP A N 1
ATOM 1355 C CA . ASP A 1 166 ? 26.363 4.485 -29.617 1.00 63.12 166 ASP A CA 1
ATOM 1356 C C . ASP A 1 166 ? 25.177 5.204 -28.908 1.00 63.12 166 ASP A C 1
ATOM 1358 O O . ASP A 1 166 ? 24.034 5.089 -29.376 1.00 63.12 166 ASP A O 1
ATOM 1362 N N . PRO A 1 167 ? 25.384 5.976 -27.814 1.00 61.94 167 PRO A N 1
ATOM 1363 C CA . PRO A 1 167 ? 24.350 6.766 -27.116 1.00 61.94 167 PRO A CA 1
ATOM 1364 C C . PRO A 1 167 ? 23.450 7.631 -28.015 1.00 61.94 167 PRO A C 1
ATOM 1366 O O . PRO A 1 167 ? 22.305 7.910 -27.652 1.00 61.94 167 PRO A O 1
ATOM 1369 N N . LYS A 1 168 ? 23.912 8.041 -29.201 1.00 63.59 168 LYS A N 1
ATOM 1370 C CA . LYS A 1 168 ? 23.076 8.753 -30.188 1.00 63.59 168 LYS A CA 1
ATOM 1371 C C . LYS A 1 168 ? 22.003 7.868 -30.829 1.00 63.59 168 LYS A C 1
ATOM 1373 O O . LYS A 1 168 ? 20.872 8.319 -31.031 1.00 63.59 168 LYS A O 1
ATOM 1378 N N . LEU A 1 169 ? 22.329 6.609 -31.122 1.00 60.88 169 LEU A N 1
ATOM 1379 C CA . LEU A 1 169 ? 21.387 5.660 -31.722 1.00 60.88 169 LEU A CA 1
A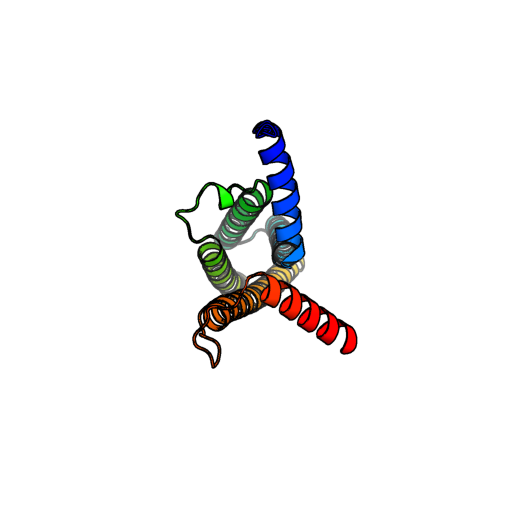TOM 1380 C C . LEU A 1 169 ? 20.242 5.347 -30.746 1.00 60.88 169 LEU A C 1
ATOM 1382 O O . LEU A 1 169 ? 19.089 5.207 -31.142 1.00 60.88 169 LEU A O 1
ATOM 1386 N N . LEU A 1 170 ? 20.557 5.347 -29.449 1.00 58.72 170 LEU A N 1
ATOM 1387 C CA . LEU A 1 170 ? 19.605 5.221 -28.346 1.00 58.72 170 LEU A CA 1
ATOM 1388 C C . LEU A 1 170 ? 18.577 6.343 -28.294 1.00 58.72 170 LEU A C 1
ATOM 1390 O O . LEU A 1 170 ? 17.388 6.063 -28.153 1.00 58.72 170 LEU A O 1
ATOM 1394 N N . THR A 1 171 ? 19.014 7.599 -28.431 1.00 68.81 171 THR A N 1
ATOM 1395 C CA . THR A 1 171 ? 18.073 8.727 -28.483 1.00 68.81 171 THR A CA 1
ATOM 1396 C C . THR A 1 171 ? 17.151 8.638 -29.696 1.00 68.81 171 THR A C 1
ATOM 1398 O O . THR A 1 171 ? 15.985 9.003 -29.599 1.00 68.81 171 THR A O 1
ATOM 1401 N N . MET A 1 172 ? 17.638 8.083 -30.812 1.00 70.94 172 MET A N 1
ATOM 1402 C CA . MET A 1 172 ? 16.828 7.877 -32.014 1.00 70.94 172 MET A CA 1
ATOM 1403 C C . MET A 1 172 ? 15.830 6.722 -31.871 1.00 70.94 172 MET A C 1
ATOM 1405 O O . MET A 1 172 ? 14.701 6.847 -32.333 1.00 70.94 172 MET A O 1
ATOM 1409 N N . LEU A 1 173 ? 16.212 5.608 -31.237 1.00 70.94 173 LEU A N 1
ATOM 1410 C CA . LEU A 1 173 ? 15.300 4.484 -30.994 1.00 70.94 173 LEU A CA 1
ATOM 1411 C C . LEU A 1 173 ? 14.197 4.852 -30.000 1.00 70.94 173 LEU A C 1
ATOM 1413 O O . LEU A 1 173 ? 13.041 4.533 -30.251 1.00 70.94 173 LEU A O 1
ATOM 1417 N N . ALA A 1 174 ? 14.540 5.566 -28.924 1.00 67.81 174 ALA A N 1
ATOM 1418 C CA . ALA A 1 174 ? 13.554 6.075 -27.972 1.00 67.81 174 ALA A CA 1
ATOM 1419 C C . ALA A 1 174 ? 12.569 7.040 -28.650 1.00 67.81 174 ALA A C 1
ATOM 1421 O O . ALA A 1 174 ? 11.364 6.867 -28.513 1.00 67.81 174 ALA A O 1
ATOM 1422 N N . ALA A 1 175 ? 13.073 7.978 -29.463 1.00 75.12 175 ALA A N 1
ATOM 1423 C CA . ALA A 1 175 ? 12.216 8.862 -30.250 1.00 75.12 175 ALA A CA 1
ATOM 1424 C C . ALA A 1 175 ? 11.307 8.079 -31.217 1.00 75.12 175 ALA A C 1
ATOM 1426 O O . ALA A 1 175 ? 10.134 8.409 -31.353 1.00 75.12 175 ALA A O 1
ATOM 1427 N N . LYS A 1 176 ? 11.808 7.005 -31.845 1.00 74.56 176 LYS A N 1
ATOM 1428 C CA . LYS A 1 176 ? 10.999 6.147 -32.726 1.00 74.56 176 LYS A CA 1
ATOM 1429 C C . LYS A 1 176 ? 9.939 5.328 -31.990 1.00 74.56 176 LYS A C 1
ATOM 1431 O O . LYS A 1 176 ? 8.864 5.133 -32.551 1.00 74.56 176 LYS A O 1
ATOM 1436 N N . GLU A 1 177 ? 10.229 4.819 -30.792 1.00 71.12 177 GLU A N 1
ATOM 1437 C CA . GLU A 1 177 ? 9.229 4.136 -29.957 1.00 71.12 177 GLU A CA 1
ATOM 1438 C C . GLU A 1 177 ? 8.123 5.116 -29.549 1.00 71.12 177 GLU A C 1
ATOM 1440 O O . GLU A 1 177 ? 6.951 4.816 -29.767 1.00 71.12 177 GLU A O 1
ATOM 1445 N N . ASP A 1 178 ? 8.486 6.312 -29.073 1.00 75.94 178 ASP A N 1
ATOM 1446 C CA . ASP A 1 178 ? 7.524 7.362 -28.710 1.00 75.94 178 ASP A CA 1
ATOM 1447 C C . ASP A 1 178 ? 6.661 7.780 -29.921 1.00 75.94 178 ASP A C 1
ATOM 1449 O O . ASP A 1 178 ? 5.443 7.929 -29.809 1.00 75.94 178 ASP A O 1
ATOM 1453 N N . GLU A 1 179 ? 7.260 7.905 -31.112 1.00 77.69 179 GLU A N 1
ATOM 1454 C CA . GLU A 1 179 ? 6.537 8.161 -32.369 1.00 77.69 179 GLU A CA 1
ATOM 1455 C C . GLU A 1 179 ? 5.604 7.010 -32.784 1.00 77.69 179 GLU A C 1
ATOM 1457 O O . GLU A 1 179 ? 4.574 7.246 -33.424 1.00 77.69 179 GLU A O 1
ATOM 1462 N N . ALA A 1 180 ? 5.967 5.760 -32.487 1.00 75.75 180 ALA A N 1
ATOM 1463 C CA . ALA A 1 180 ? 5.148 4.592 -32.797 1.00 75.75 180 ALA A CA 1
ATOM 1464 C C . ALA A 1 180 ? 3.963 4.473 -31.830 1.00 75.75 180 ALA A C 1
ATOM 1466 O O . ALA A 1 180 ? 2.842 4.220 -32.273 1.00 75.75 180 ALA A O 1
ATOM 1467 N N . GLU A 1 181 ? 4.183 4.725 -30.538 1.00 73.94 181 GLU A N 1
ATOM 1468 C CA . GLU A 1 181 ? 3.116 4.782 -29.536 1.00 73.94 181 GLU A CA 1
ATOM 1469 C C . GLU A 1 181 ? 2.150 5.943 -29.809 1.00 73.94 181 GLU A C 1
ATOM 1471 O O . GLU A 1 181 ? 0.937 5.770 -29.689 1.00 73.94 181 GLU A O 1
ATOM 1476 N N . ALA A 1 182 ? 2.656 7.101 -30.247 1.00 76.94 182 ALA A N 1
ATOM 1477 C CA . ALA A 1 182 ? 1.823 8.233 -30.653 1.00 76.94 182 ALA A CA 1
ATOM 1478 C C . ALA A 1 182 ? 0.978 7.943 -31.906 1.00 76.94 182 ALA A C 1
ATOM 1480 O O . ALA A 1 182 ? -0.087 8.528 -32.055 1.00 76.94 182 ALA A O 1
ATOM 1481 N N . ARG A 1 183 ? 1.426 7.042 -32.794 1.00 74.94 183 ARG A N 1
ATOM 1482 C CA . ARG A 1 183 ? 0.654 6.596 -33.969 1.00 74.94 183 ARG A CA 1
ATOM 1483 C C . ARG A 1 183 ? -0.401 5.536 -33.659 1.00 74.94 183 ARG A C 1
ATOM 1485 O O . ARG A 1 183 ? -1.283 5.318 -34.482 1.00 74.94 183 ARG A O 1
ATOM 1492 N N . GLN A 1 184 ? -0.271 4.834 -32.536 1.00 66.25 184 GLN A N 1
ATOM 1493 C CA . GLN A 1 184 ? -1.232 3.814 -32.108 1.00 66.25 184 GLN A CA 1
ATOM 1494 C C . GLN A 1 184 ? -2.347 4.368 -31.212 1.00 66.25 184 GLN A C 1
ATOM 1496 O O . GLN A 1 184 ? -3.316 3.652 -30.959 1.00 66.25 184 GLN A O 1
ATOM 1501 N N . ARG A 1 185 ? -2.212 5.607 -30.729 1.00 60.12 185 ARG A N 1
ATOM 1502 C CA . ARG A 1 185 ? -3.286 6.365 -30.073 1.00 60.12 185 ARG A CA 1
ATOM 1503 C C . ARG A 1 185 ? -4.087 7.153 -31.098 1.00 60.12 185 ARG A C 1
ATOM 1505 O O . ARG A 1 185 ? -5.302 7.300 -30.855 1.00 60.12 185 ARG A O 1
#

Secondary structure (DSSP, 8-state):
--------HHHHHHHHHHHHHHHHHHTSHHHHHHHHHHHHHHHHHHHHTS---HHHHHHHHHHHHHHHHHHHHHHTTHHHH-TTS-HHHHHHHHHHHHHHHHHHHHHHHHHH-SS--HHHHHHHHHHHHHHHHHHHHHHHHHHHHHHHHHHHHHHHSPPTTSPPPPHHHHHHHHHHHHHHHHHH-

InterPro domains:
  IPR008253 Marvel domain [PF01284] (24-139)
  IPR008253 Marvel domain [PS51225] (24-146)
  IPR050578 MARVEL domain-containing and chemokine-like factor proteins [PTHR22776] (12-139)

Radius of gyration: 22.09 Å; chains: 1; bounding box: 63×41×55 Å

Sequence (185 aa):
MAEGGKKPKEKGYKWEFKDSNKDFWTQGHGTTKSFCLILITTALICFQRVATHPVLTLLLTMELSIFAFFFFLYSFAVHRYIPFIFWPMMDLMNDLFATIFLLGGIAFANEARRELPMPYMTAMILMGVAAFFAIIDLCLQRRQFKSRKLRKYILLAPDRDGQMQDPKLLTMLAAKEDEAEARQR